Protein AF-A0A2N5K952-F1 (afdb_monomer)

Mean predicted aligned error: 6.8 Å

Nearest PDB structures (foldseek):
  7mhu-assembly2_B  TM=4.413E-01  e=7.184E-05  Bacteroides acidifaciens
  6qzh-assembly1_A  TM=5.126E-01  e=1.778E-03  Homo sapiens
  5kky-assembly1_B  TM=4.650E-01  e=2.194E-03  Streptococcus pneumoniae
  2w20-assembly1_A  TM=5.037E-01  e=8.173E-03  Streptococcus pneumoniae R6

Radius of gyration: 17.77 Å; Cα contacts (8 Å, |Δi|>4): 645; chains: 1; bounding box: 44×53×50 Å

Foldseek 3Di:
DKDKDKDWDQDPVRFIKIKMWIFDDDDDQFTDGWIWIDRVVPDIDTFDDPDDDQDDGPDDKQKEWAWAPDDLIKIKIKIADDDDPPQRAGAIKMWIDRNRRNDIDPIDGQAGQAPSNQQDPPPNWRKGWGNKAWAAAPVQQKIKIKTKIFRPSQPDPLCFQQRIFIFMWIAHVVVGGDIDQGHDNVCPVPGDTHTPGHGQKDWHKDADNNNHWIKIWIFRRRDPVRDIDIDTDDVCVRVVVVPD

Secondary structure (DSSP, 8-state):
--EEEEEEEE-TTS-EEEEEEEEE-SSSSS-EEEEEEESSSSS-EEE-----SS--TTS---EEEEEE-STT-EEEEEEEE---TTT---EEEEEEESSSSSS-PPPEEEE-SSSS-PPP-TTS--EEEEEEEEEEETTTTEEEEEEEEEEGGG--GGGTTTTEEEEEEEEEETTEEEEET-B-TTTTTT--PPEEE-TTEEEEEEE-TTS--EEEEEEETTSTT-EEEEEEE-HHHHHHTT--

Solvent-accessible surface area (backbone atoms only — not comparable to full-atom values): 12962 Å² total; per-residue (Å²): 100,76,47,71,48,79,42,58,38,74,46,96,88,73,50,49,38,38,37,36,41,37,36,42,58,73,92,56,93,58,50,46,84,41,42,33,35,21,72,80,80,78,62,75,43,81,43,88,74,88,71,74,88,76,60,69,48,93,51,81,56,46,66,28,73,32,44,32,70,42,90,76,17,30,30,34,44,30,35,12,33,54,70,49,97,85,66,40,47,23,13,18,34,32,35,44,13,68,56,55,55,77,54,71,52,72,79,42,78,48,24,22,51,30,92,65,11,55,71,35,70,78,91,70,54,25,42,43,28,29,55,29,22,46,31,46,36,57,88,69,39,26,45,34,42,26,28,29,38,37,32,58,72,46,72,42,92,90,36,49,40,49,30,25,21,13,31,39,29,39,26,36,64,65,72,78,49,70,63,46,49,37,29,33,52,92,28,46,91,79,47,78,43,57,70,78,34,61,69,14,19,52,44,44,46,44,49,44,41,69,15,81,50,37,34,41,38,34,31,35,48,62,43,99,77,53,52,76,46,75,44,81,52,64,68,65,66,67,63,59,69,73,78,120

pLDDT: mean 83.61, std 14.48, range [33.97, 97.56]

Structure (mmCIF, N/CA/C/O backbone):
data_AF-A0A2N5K952-F1
#
_entry.id   AF-A0A2N5K952-F1
#
loop_
_atom_site.group_PDB
_atom_site.id
_atom_site.type_symbol
_atom_site.label_atom_id
_atom_site.label_alt_id
_atom_site.label_comp_id
_atom_site.label_asym_id
_atom_site.label_entity_id
_atom_site.label_seq_id
_atom_site.pdbx_PDB_ins_code
_atom_site.Cartn_x
_atom_site.Cartn_y
_atom_site.Cartn_z
_atom_site.occupancy
_atom_site.B_iso_or_equiv
_atom_site.auth_seq_id
_atom_site.auth_comp_id
_atom_site.auth_asym_id
_atom_site.auth_atom_id
_atom_site.pdbx_PDB_model_num
ATOM 1 N N . GLN A 1 1 ? -1.598 22.068 -2.817 1.00 51.50 1 GLN A N 1
ATOM 2 C CA . GLN A 1 1 ? -2.572 20.992 -3.160 1.00 51.50 1 GLN A CA 1
ATOM 3 C C . GLN A 1 1 ? -2.539 19.941 -2.065 1.00 51.50 1 GLN A C 1
ATOM 5 O O . GLN A 1 1 ? -1.545 19.239 -1.945 1.00 51.50 1 GLN A O 1
ATOM 10 N N . LEU A 1 2 ? -3.600 19.850 -1.265 1.00 57.00 2 LEU A N 1
ATOM 11 C CA . LEU A 1 2 ? -3.764 18.807 -0.255 1.00 57.00 2 LEU A CA 1
ATOM 12 C C . LEU A 1 2 ? -4.255 17.523 -0.938 1.00 57.00 2 LEU A C 1
ATOM 14 O O . LEU A 1 2 ? -5.243 17.562 -1.672 1.00 57.00 2 LEU A O 1
ATOM 18 N N . THR A 1 3 ? -3.578 16.404 -0.710 1.00 69.81 3 THR A N 1
ATOM 19 C CA . THR A 1 3 ? -4.105 15.069 -1.042 1.00 69.81 3 THR A CA 1
ATOM 20 C C . THR A 1 3 ? -4.291 14.290 0.250 1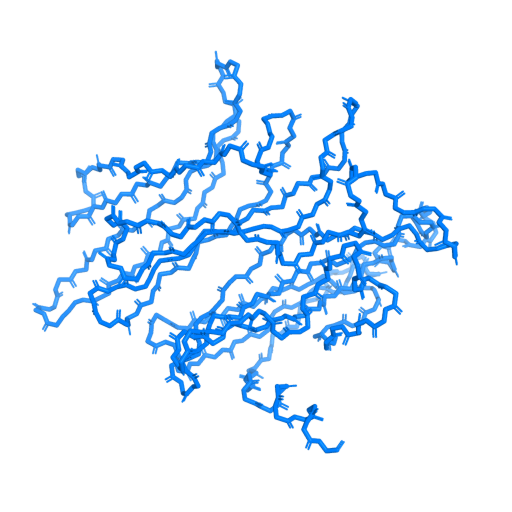.00 69.81 3 THR A C 1
ATOM 22 O O . THR A 1 3 ? -3.642 14.594 1.252 1.00 69.81 3 THR A O 1
ATOM 25 N N . GLY A 1 4 ? -5.214 13.334 0.273 1.00 77.69 4 GLY A N 1
ATOM 26 C CA . GLY A 1 4 ? -5.421 12.544 1.473 1.00 77.69 4 GLY A CA 1
ATOM 27 C C . GLY A 1 4 ? -6.387 11.389 1.302 1.00 77.69 4 GLY A C 1
ATOM 28 O O . GLY A 1 4 ? -7.161 11.343 0.347 1.00 77.69 4 GLY A O 1
ATOM 29 N N . GLU A 1 5 ? -6.329 10.473 2.259 1.00 89.25 5 GLU A N 1
ATOM 30 C CA . GLU A 1 5 ? -7.183 9.293 2.344 1.00 89.25 5 GLU A CA 1
ATOM 31 C C . GLU A 1 5 ? -7.941 9.284 3.669 1.00 89.25 5 GLU A C 1
ATOM 33 O O . GLU A 1 5 ? -7.417 9.726 4.689 1.00 89.25 5 GLU A O 1
ATOM 38 N N . LEU A 1 6 ? -9.169 8.766 3.661 1.00 92.88 6 LEU A N 1
ATOM 39 C CA . LEU A 1 6 ? -9.991 8.561 4.851 1.00 92.88 6 LEU A CA 1
ATOM 40 C C . LEU A 1 6 ? -10.326 7.076 4.959 1.00 92.88 6 LEU A C 1
ATOM 42 O O . LEU A 1 6 ? -10.919 6.507 4.045 1.00 92.88 6 LEU A O 1
ATOM 46 N N . GLN A 1 7 ? -10.004 6.476 6.099 1.00 94.69 7 GLN A N 1
ATOM 47 C CA . GLN A 1 7 ? -10.317 5.086 6.410 1.00 94.69 7 GLN A CA 1
ATOM 48 C C . GLN A 1 7 ? -11.079 4.986 7.732 1.00 94.69 7 GLN A C 1
ATOM 50 O O . GLN A 1 7 ? -10.946 5.825 8.631 1.00 94.69 7 GLN A O 1
ATOM 55 N N . LEU A 1 8 ? -11.904 3.946 7.845 1.00 94.06 8 LEU A N 1
A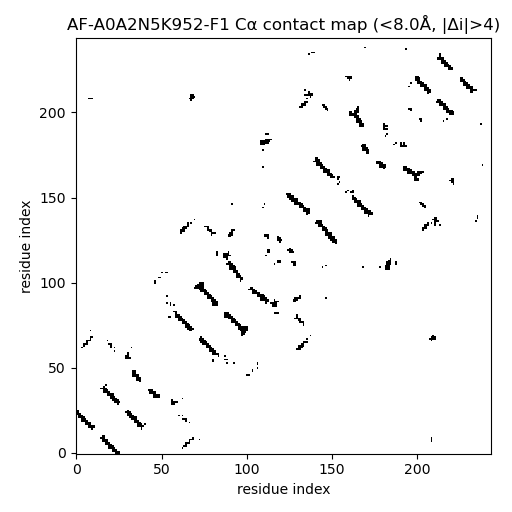TOM 56 C CA . LEU A 1 8 ? -12.801 3.730 8.976 1.00 94.06 8 LEU A CA 1
ATOM 57 C C . LEU A 1 8 ? -12.449 2.427 9.692 1.00 94.06 8 LEU A C 1
ATOM 59 O O . LEU A 1 8 ? -12.314 1.384 9.060 1.00 94.06 8 LEU A O 1
ATOM 63 N N . LEU A 1 9 ? -12.385 2.482 11.021 1.00 93.12 9 LEU A N 1
ATOM 64 C CA . LEU A 1 9 ? -12.248 1.324 11.897 1.00 93.12 9 LEU A CA 1
ATOM 65 C C . LEU A 1 9 ? -13.538 1.140 12.706 1.00 93.12 9 LEU A C 1
ATOM 67 O O . LEU A 1 9 ? -13.730 1.835 13.712 1.00 93.12 9 LEU A O 1
ATOM 71 N N . PRO A 1 10 ? -14.435 0.224 12.305 1.00 91.38 10 PRO A N 1
ATOM 72 C CA . PRO A 1 10 ? -15.583 -0.126 13.129 1.00 91.38 10 PRO A CA 1
ATOM 73 C C . PRO A 1 10 ? -15.118 -0.848 14.401 1.00 91.38 10 PRO A C 1
ATOM 75 O O . PRO A 1 10 ? -14.213 -1.686 14.344 1.00 91.38 10 PRO A O 1
ATOM 78 N N . ARG A 1 11 ? -15.741 -0.543 15.543 1.00 87.94 11 ARG A N 1
ATOM 79 C CA . ARG A 1 11 ? -15.431 -1.118 16.861 1.00 87.94 11 ARG A CA 1
ATOM 80 C C . ARG A 1 11 ? -16.581 -1.995 17.359 1.00 87.94 11 ARG A C 1
ATOM 82 O O . ARG A 1 11 ? -17.710 -1.903 16.884 1.00 87.94 11 ARG A O 1
ATOM 89 N N . SER A 1 12 ? -16.290 -2.866 18.322 1.00 87.31 12 SER A N 1
ATOM 90 C CA . SER A 1 12 ? -17.251 -3.845 18.851 1.00 87.31 12 SER A CA 1
ATOM 91 C C . SER A 1 12 ? -18.442 -3.224 19.588 1.00 87.31 12 SER A C 1
ATOM 93 O O . SER A 1 12 ? -19.493 -3.850 19.672 1.00 87.31 12 SER A O 1
ATOM 95 N N . ASP A 1 13 ? -18.301 -1.999 20.093 1.00 90.94 13 ASP A N 1
ATOM 96 C CA . ASP A 1 13 ? -19.367 -1.218 20.731 1.00 90.94 13 ASP A CA 1
ATOM 97 C C . ASP A 1 13 ? -20.270 -0.481 19.720 1.00 90.94 13 ASP A C 1
ATOM 99 O O . ASP A 1 13 ? -21.140 0.294 20.113 1.00 90.94 13 ASP A O 1
ATOM 103 N N . GLY A 1 14 ? -20.068 -0.710 18.416 1.00 90.56 14 GLY A N 1
ATOM 104 C CA . GLY A 1 14 ? -20.798 -0.051 17.334 1.00 90.56 14 GLY A CA 1
ATOM 105 C C . GLY A 1 14 ? -20.288 1.352 17.000 1.00 90.56 14 GLY A C 1
ATOM 106 O O . GLY A 1 14 ? -20.771 1.959 16.043 1.00 90.56 14 GLY A O 1
ATOM 107 N N . SER A 1 15 ? -19.303 1.871 17.741 1.00 93.25 15 SER A N 1
ATOM 108 C CA . SER A 1 15 ? -18.636 3.121 17.386 1.00 93.25 15 SER A CA 1
ATOM 109 C C . SER A 1 15 ? -17.699 2.928 16.189 1.00 93.25 15 SER A C 1
ATOM 111 O O . SER A 1 15 ? -17.299 1.816 15.835 1.00 93.25 15 SER A O 1
ATOM 113 N N . VAL A 1 16 ? -17.342 4.036 15.541 1.00 93.81 16 VAL A N 1
ATOM 114 C CA . VAL A 1 16 ? -16.394 4.054 14.424 1.00 93.81 16 VAL A CA 1
ATOM 115 C C . VAL A 1 16 ? -15.299 5.042 14.757 1.00 93.81 16 VAL A C 1
ATOM 117 O O . VAL A 1 16 ? -15.584 6.209 15.025 1.00 93.81 16 VAL A O 1
ATOM 120 N N . ARG A 1 17 ? -14.050 4.590 14.679 1.00 94.75 17 ARG A N 1
ATOM 121 C CA . ARG A 1 17 ? -12.893 5.479 14.676 1.00 94.75 17 ARG A CA 1
ATOM 122 C C . ARG A 1 17 ? -12.508 5.796 13.239 1.00 94.75 17 ARG A C 1
ATOM 124 O O . ARG A 1 17 ? -12.475 4.913 12.388 1.00 94.75 17 ARG A O 1
ATOM 131 N N . ARG A 1 18 ? -12.238 7.064 12.964 1.00 95.50 18 ARG A N 1
ATOM 132 C CA . ARG A 1 18 ? -11.854 7.575 11.647 1.00 95.50 18 ARG A CA 1
ATOM 133 C C . ARG A 1 18 ? -10.375 7.890 11.659 1.00 95.50 18 ARG A C 1
ATOM 135 O O . ARG A 1 18 ? -9.881 8.424 12.648 1.00 95.50 18 ARG A O 1
ATOM 142 N N . TYR A 1 19 ? -9.712 7.609 10.552 1.00 95.31 19 TYR A N 1
ATOM 143 C CA . TYR A 1 19 ? -8.324 7.970 10.327 1.00 95.31 19 TYR A CA 1
ATOM 144 C C . TYR A 1 19 ? -8.216 8.686 8.996 1.00 95.31 19 TYR A C 1
ATOM 146 O O . TYR A 1 19 ? -8.751 8.205 8.001 1.00 95.31 19 TYR A O 1
ATOM 154 N N . ALA A 1 20 ? -7.539 9.826 8.988 1.00 93.69 20 ALA A N 1
ATOM 155 C CA . ALA A 1 20 ? -7.276 10.582 7.780 1.00 93.69 20 ALA A CA 1
ATOM 156 C C . ALA A 1 20 ? -5.770 10.722 7.600 1.00 93.69 20 ALA A C 1
ATOM 158 O O . ALA A 1 20 ? -5.079 11.168 8.513 1.00 93.69 20 ALA A O 1
ATOM 159 N N . LEU A 1 21 ? -5.266 10.346 6.433 1.00 91.56 21 LEU A N 1
ATOM 160 C CA . LEU A 1 21 ? -3.892 10.607 6.042 1.00 91.56 21 LEU A CA 1
ATOM 161 C C . LEU A 1 21 ? -3.888 11.854 5.178 1.00 91.56 21 LEU A C 1
ATOM 163 O O . LEU A 1 21 ? -4.552 11.882 4.147 1.00 91.56 21 LEU A O 1
ATOM 167 N N . LEU A 1 22 ? -3.172 12.885 5.602 1.00 86.88 22 LEU A N 1
ATOM 168 C CA . LEU A 1 22 ? -3.020 14.116 4.844 1.00 86.88 22 LEU A CA 1
ATOM 169 C C . LEU A 1 22 ? -1.597 14.214 4.319 1.00 86.88 22 LEU A C 1
ATOM 171 O O . LEU A 1 22 ? -0.642 13.986 5.055 1.00 86.88 22 LEU A O 1
ATOM 175 N N . ASN A 1 23 ? -1.475 14.610 3.062 1.00 80.06 23 ASN A N 1
ATOM 176 C CA . ASN A 1 23 ? -0.237 15.054 2.454 1.00 80.06 23 ASN A CA 1
ATOM 177 C C . ASN A 1 23 ? -0.432 16.524 2.056 1.00 80.06 23 ASN A C 1
ATOM 179 O O . ASN A 1 23 ? -1.151 16.837 1.095 1.00 80.06 23 ASN A O 1
ATOM 183 N N . SER A 1 24 ? 0.114 17.434 2.866 1.00 69.12 24 SER A N 1
ATOM 184 C CA . SER A 1 24 ? 0.040 18.875 2.624 1.00 69.12 24 SER A CA 1
ATOM 185 C C . SER A 1 24 ? 1.209 19.337 1.758 1.00 69.12 24 SER A C 1
ATOM 187 O O . SER A 1 24 ? 2.316 18.829 1.863 1.00 69.12 24 SER A O 1
ATOM 189 N N . ARG A 1 25 ? 0.954 20.319 0.888 1.00 63.38 25 ARG A N 1
ATOM 190 C CA . ARG A 1 25 ? 1.965 20.924 0.001 1.00 63.38 25 ARG A CA 1
ATOM 191 C C . ARG A 1 25 ? 2.059 22.446 0.128 1.00 63.38 25 ARG A C 1
ATOM 193 O O . ARG A 1 25 ? 2.791 23.064 -0.636 1.00 63.38 25 ARG A O 1
ATOM 200 N N . ASP A 1 26 ? 1.277 23.054 1.020 1.00 49.81 26 ASP A N 1
ATOM 201 C CA . ASP A 1 26 ? 1.038 24.496 0.991 1.00 49.81 26 ASP A CA 1
ATOM 202 C C . ASP A 1 26 ? 1.736 25.225 2.154 1.00 49.81 26 ASP A C 1
ATOM 204 O O . ASP A 1 26 ? 1.388 25.046 3.319 1.00 49.81 26 ASP A O 1
ATOM 208 N N . GLY A 1 27 ? 2.675 26.110 1.797 1.00 47.59 27 GLY A N 1
ATOM 209 C CA . GLY A 1 27 ? 3.012 27.327 2.550 1.00 47.59 27 GLY A CA 1
ATOM 210 C C . GLY A 1 27 ? 4.180 27.270 3.537 1.00 47.59 27 GLY A C 1
ATOM 211 O O . GLY A 1 27 ? 4.681 28.328 3.912 1.00 47.59 27 GLY A O 1
ATOM 212 N N . HIS A 1 28 ? 4.652 26.085 3.907 1.00 41.62 28 HIS A N 1
ATOM 213 C CA . HIS A 1 28 ? 5.882 25.902 4.674 1.00 41.62 28 HIS A CA 1
ATOM 214 C C . HIS A 1 28 ? 6.796 24.928 3.933 1.00 41.62 28 HIS A C 1
ATOM 216 O O . HIS A 1 28 ? 6.317 24.071 3.190 1.00 41.62 28 HIS A O 1
ATOM 222 N N . GLU A 1 29 ? 8.107 25.127 4.084 1.00 49.16 29 GLU A N 1
ATOM 223 C CA . GLU A 1 29 ? 9.133 24.159 3.700 1.00 49.16 29 GLU A CA 1
ATOM 224 C C . GLU A 1 29 ? 8.659 22.766 4.138 1.00 49.16 29 GLU A C 1
ATOM 226 O O . GLU A 1 29 ? 8.277 22.610 5.294 1.00 49.16 29 GLU A O 1
ATOM 231 N N . VAL A 1 30 ? 8.681 21.799 3.213 1.00 52.34 30 VAL A N 1
ATOM 232 C CA . VAL A 1 30 ? 8.401 20.366 3.419 1.00 52.34 30 VAL A CA 1
ATOM 233 C C . VAL A 1 30 ? 6.923 19.912 3.304 1.00 52.34 30 VAL A C 1
ATOM 235 O O . VAL A 1 30 ? 6.085 20.289 4.122 1.00 52.34 30 VAL A O 1
ATOM 238 N N . PRO A 1 31 ? 6.557 19.038 2.334 1.00 56.84 31 PRO A N 1
ATOM 239 C CA . PRO A 1 31 ? 5.346 18.243 2.421 1.00 56.84 31 PRO A CA 1
ATOM 240 C C . PRO A 1 31 ? 5.431 17.312 3.626 1.00 56.84 31 PRO A C 1
ATOM 242 O O . PRO A 1 31 ? 6.437 16.636 3.843 1.00 56.84 31 PRO A O 1
ATOM 245 N N . HIS A 1 32 ? 4.357 17.253 4.406 1.00 71.31 32 HIS A N 1
ATOM 246 C CA . HIS A 1 32 ? 4.276 16.409 5.592 1.00 71.31 32 HIS A CA 1
ATOM 247 C C . HIS A 1 32 ? 3.172 15.368 5.426 1.00 71.31 32 HIS A C 1
ATOM 249 O O . HIS A 1 32 ? 1.998 15.715 5.265 1.00 71.31 32 HIS A O 1
ATOM 255 N N . VAL A 1 33 ? 3.541 14.089 5.538 1.00 81.50 33 VAL A N 1
ATOM 256 C CA . VAL A 1 33 ? 2.588 12.989 5.714 1.00 81.50 33 VAL A CA 1
ATOM 257 C C . VAL A 1 33 ? 2.118 12.998 7.164 1.00 81.50 33 VAL A C 1
ATOM 259 O O . VAL A 1 33 ? 2.882 12.736 8.090 1.00 81.50 33 VAL A O 1
ATOM 262 N N . THR A 1 34 ? 0.851 13.345 7.366 1.00 86.31 34 THR A N 1
ATOM 263 C CA . THR A 1 34 ? 0.248 13.520 8.689 1.00 86.31 34 THR A CA 1
ATOM 264 C C . THR A 1 34 ? -0.907 12.551 8.863 1.00 86.31 34 THR A C 1
ATOM 266 O O . THR A 1 34 ? -1.898 12.634 8.138 1.00 86.31 34 THR A O 1
ATOM 269 N N . LEU A 1 35 ? -0.818 11.671 9.862 1.00 90.81 35 LEU A N 1
ATOM 270 C CA . LEU A 1 35 ? -1.953 10.854 10.271 1.00 90.81 35 LEU A CA 1
ATOM 271 C C . LEU A 1 35 ? -2.785 11.597 11.318 1.00 90.81 35 LEU A C 1
ATOM 273 O O . LEU A 1 35 ? -2.297 11.973 12.385 1.00 90.81 35 LEU A O 1
ATOM 277 N N . LEU A 1 36 ? -4.067 11.757 11.029 1.00 93.44 36 LEU A N 1
ATOM 278 C CA . LEU A 1 36 ? -5.075 12.261 11.945 1.00 93.44 36 LEU A CA 1
ATOM 279 C C . LEU A 1 36 ? -6.039 11.141 12.323 1.00 93.44 36 LEU A C 1
ATOM 281 O O . LEU A 1 36 ? -6.281 10.221 11.542 1.00 93.44 36 LEU A O 1
ATOM 285 N N . TRP A 1 37 ? -6.649 11.248 13.497 1.00 94.94 37 TRP A N 1
ATOM 286 C CA . TRP A 1 37 ? -7.723 10.355 13.911 1.00 94.94 37 TRP A CA 1
ATOM 287 C C . TRP A 1 37 ? -8.833 11.093 14.656 1.00 94.94 37 TRP A C 1
ATOM 289 O O . TRP A 1 37 ? -8.612 12.166 15.222 1.00 94.94 37 TRP A O 1
ATOM 299 N N . SER A 1 38 ? -10.031 10.511 14.644 1.00 96.06 38 SER A N 1
ATOM 300 C CA . SER A 1 38 ? -11.217 11.077 15.283 1.00 96.06 38 SER A CA 1
ATOM 301 C C . SER A 1 38 ? -12.238 9.996 15.653 1.00 96.06 38 SER A C 1
ATOM 303 O O . SER A 1 38 ? -12.580 9.142 14.831 1.00 96.06 38 SER A O 1
ATOM 305 N N . ASP A 1 39 ? -12.759 10.045 16.881 1.00 95.62 39 ASP A N 1
ATOM 306 C CA . ASP A 1 39 ? -13.863 9.180 17.328 1.00 95.62 39 ASP A CA 1
ATOM 307 C C . ASP A 1 39 ? -15.247 9.772 16.974 1.00 95.62 39 ASP A C 1
ATOM 309 O O . ASP A 1 39 ? -16.197 9.025 16.737 1.00 95.62 39 ASP A O 1
ATOM 313 N N . ASP A 1 40 ? -15.365 11.101 16.862 1.00 94.56 40 ASP A N 1
ATOM 314 C CA . ASP A 1 40 ? -16.628 11.824 16.627 1.00 94.56 40 ASP A CA 1
ATOM 315 C C . ASP A 1 40 ? -16.798 12.330 15.176 1.00 94.56 40 ASP A C 1
ATOM 317 O O . ASP A 1 40 ? -17.902 12.679 14.763 1.00 94.56 40 ASP A O 1
ATOM 321 N N . GLY A 1 41 ? -15.725 12.338 14.381 1.00 93.00 41 GLY A N 1
ATOM 322 C CA . GLY A 1 41 ? -15.673 12.910 13.031 1.00 93.00 41 GLY A CA 1
ATOM 323 C C . GLY A 1 41 ? -15.576 14.440 12.983 1.00 93.00 41 GLY A C 1
ATOM 324 O O . GLY A 1 41 ? -15.531 15.002 11.890 1.00 93.00 41 GLY A O 1
ATOM 325 N N . VAL A 1 42 ? -15.524 15.110 14.136 1.00 93.75 42 VAL A N 1
ATOM 326 C CA . VAL A 1 42 ? -15.511 16.575 14.273 1.00 93.75 42 VAL A CA 1
ATOM 327 C C . VAL A 1 42 ? -14.182 17.048 14.857 1.00 93.75 42 VAL A C 1
ATOM 329 O O . VAL A 1 42 ? -13.552 17.957 14.319 1.00 93.75 42 VAL A O 1
ATOM 332 N N . SER A 1 43 ? -13.734 16.408 15.933 1.00 95.56 43 SER A N 1
ATOM 333 C CA . SER A 1 43 ? -12.495 16.711 16.639 1.00 95.56 43 SER A CA 1
ATOM 334 C C . SER A 1 43 ? -11.401 15.771 16.154 1.00 95.56 43 SER A C 1
ATOM 336 O O . SER A 1 43 ? -11.503 14.552 16.314 1.00 95.56 43 SER A O 1
ATOM 338 N N . TRP A 1 44 ? -10.345 16.332 15.570 1.00 94.75 44 TRP A N 1
ATOM 339 C CA . TRP A 1 44 ? -9.242 15.562 14.999 1.00 94.75 44 TRP A CA 1
ATOM 340 C C . TRP A 1 44 ? -7.968 15.740 15.810 1.00 94.75 44 TRP A C 1
ATOM 342 O O . TRP A 1 44 ? -7.606 16.849 16.199 1.00 94.75 44 TRP A O 1
ATOM 352 N N . GLN A 1 45 ? -7.283 14.629 16.055 1.00 93.81 45 GLN A N 1
ATOM 353 C CA . GLN A 1 45 ? -6.009 14.597 16.758 1.00 93.81 45 GLN A CA 1
ATOM 354 C C . GLN A 1 45 ? -4.926 14.047 15.840 1.00 93.81 45 GLN A C 1
ATOM 356 O O . GLN A 1 45 ? -5.148 13.071 15.126 1.00 93.81 45 GLN A O 1
ATOM 361 N N . GLN A 1 46 ? -3.741 14.645 15.889 1.00 91.00 46 GLN A N 1
ATOM 362 C CA . GLN A 1 46 ? -2.584 14.166 15.145 1.00 91.00 46 GLN A CA 1
ATOM 363 C C . GLN A 1 46 ? -1.922 12.984 15.861 1.00 91.00 46 GLN A C 1
ATOM 365 O O . GLN A 1 46 ? -1.765 12.988 17.083 1.00 91.00 46 GLN A O 1
ATOM 370 N N . ARG A 1 47 ? -1.516 11.970 15.093 1.00 86.69 47 ARG A N 1
ATOM 371 C CA . ARG A 1 47 ? -0.596 10.917 15.530 1.00 86.69 47 ARG A CA 1
ATOM 372 C C . ARG A 1 47 ? 0.767 11.175 14.910 1.00 86.69 47 ARG A C 1
ATOM 374 O O . ARG A 1 47 ? 0.876 11.346 13.700 1.00 86.69 47 ARG A O 1
ATOM 381 N N . GLY A 1 48 ? 1.790 11.219 15.758 1.00 80.81 48 GLY A N 1
ATOM 382 C CA . GLY A 1 48 ? 3.170 11.306 15.301 1.00 80.81 48 GLY A CA 1
ATOM 383 C C . GLY A 1 48 ? 3.576 10.004 14.621 1.00 80.81 48 GLY A C 1
ATOM 384 O O . GLY A 1 48 ? 3.341 8.928 15.169 1.00 80.81 48 GLY A O 1
ATOM 385 N N . MET A 1 49 ? 4.169 10.129 13.440 1.00 86.00 49 MET A N 1
ATOM 386 C CA . MET A 1 49 ? 4.916 9.077 12.762 1.00 86.00 49 MET A CA 1
ATOM 387 C C . MET A 1 49 ? 6.362 9.549 12.642 1.00 86.00 49 MET A C 1
ATOM 389 O O . MET A 1 49 ? 6.605 10.726 12.372 1.00 86.00 49 MET A O 1
ATOM 393 N N . GLU A 1 50 ? 7.319 8.653 12.853 1.00 80.88 50 GLU A N 1
ATOM 394 C CA . GLU A 1 50 ? 8.738 8.977 12.702 1.00 80.88 50 GLU A CA 1
ATOM 395 C C . GLU A 1 50 ? 9.167 8.686 11.261 1.00 80.88 50 GLU A C 1
ATOM 397 O O . GLU A 1 50 ? 9.517 7.553 10.943 1.00 80.88 50 GLU A O 1
ATOM 402 N N . LEU A 1 51 ? 9.101 9.703 10.398 1.00 78.94 51 LEU A N 1
ATOM 403 C CA . LEU A 1 51 ? 9.413 9.625 8.966 1.00 78.94 51 LEU A CA 1
ATOM 404 C C . LEU A 1 51 ? 10.745 10.326 8.659 1.00 78.94 51 LEU A C 1
ATOM 406 O O . LEU A 1 51 ? 10.763 11.461 8.193 1.00 78.94 51 LEU A O 1
ATOM 410 N N . ASN A 1 52 ? 11.859 9.665 8.966 1.00 76.06 52 ASN A N 1
ATOM 411 C CA . ASN A 1 52 ? 13.206 10.241 8.924 1.00 76.06 52 ASN A CA 1
ATOM 412 C C . ASN A 1 52 ? 14.211 9.448 8.068 1.00 76.06 52 ASN A C 1
ATOM 414 O O . ASN A 1 52 ? 15.290 9.964 7.779 1.00 76.06 52 ASN A O 1
ATOM 418 N N . ARG A 1 53 ? 13.942 8.175 7.733 1.00 77.50 53 ARG A N 1
ATOM 419 C CA . ARG A 1 53 ? 14.951 7.293 7.112 1.00 77.50 53 ARG A CA 1
ATOM 420 C C . ARG A 1 53 ? 14.869 7.263 5.592 1.00 77.50 53 ARG A C 1
ATOM 422 O O . ARG A 1 53 ? 15.920 7.279 4.948 1.00 77.50 53 ARG A O 1
ATOM 429 N N . TYR A 1 54 ? 13.669 7.139 5.043 1.00 79.44 54 TYR A N 1
ATOM 430 C CA . TYR A 1 54 ? 13.400 7.017 3.609 1.00 79.44 54 TYR A CA 1
ATOM 431 C C . TYR A 1 54 ? 12.450 8.091 3.091 1.00 79.44 54 TYR A C 1
ATOM 433 O O . TYR A 1 54 ? 12.358 8.278 1.884 1.00 79.44 54 TYR A O 1
ATOM 441 N N . TYR A 1 55 ? 11.741 8.780 3.982 1.00 76.44 55 TYR A N 1
ATOM 442 C CA . TYR A 1 55 ? 10.906 9.908 3.609 1.00 76.44 55 TYR A CA 1
ATOM 443 C C . TYR A 1 55 ? 11.759 11.150 3.341 1.00 76.44 55 TYR A C 1
ATOM 445 O O . TYR A 1 55 ? 12.514 11.589 4.210 1.00 76.44 55 TYR A O 1
ATOM 453 N N . HIS A 1 56 ? 11.602 11.724 2.151 1.00 72.25 56 HIS A N 1
ATOM 454 C CA . HIS A 1 56 ? 12.176 13.010 1.780 1.00 72.25 56 HIS A CA 1
ATOM 455 C C . HIS A 1 56 ? 11.098 13.964 1.269 1.00 72.25 56 HIS A C 1
ATOM 457 O O . HIS A 1 56 ? 10.153 13.596 0.572 1.00 72.25 56 HIS A O 1
ATOM 463 N N . ASP A 1 57 ? 11.285 15.219 1.615 1.00 66.50 57 ASP A N 1
ATOM 464 C CA . ASP A 1 57 ? 10.366 16.335 1.477 1.00 66.50 57 ASP A CA 1
ATOM 465 C C . ASP A 1 57 ? 10.364 16.985 0.085 1.00 66.50 57 ASP A C 1
ATOM 467 O O . ASP A 1 57 ? 9.434 17.680 -0.308 1.00 66.50 57 ASP A O 1
ATOM 471 N N . GLU A 1 58 ? 11.365 16.741 -0.743 1.00 60.09 58 GLU A N 1
ATOM 472 C CA . GLU A 1 58 ? 11.499 17.498 -1.991 1.00 60.09 58 GLU A CA 1
ATOM 473 C C . GLU A 1 58 ? 10.553 17.052 -3.129 1.00 60.09 58 GLU A C 1
ATOM 475 O O . GLU A 1 58 ? 10.611 17.600 -4.233 1.00 60.09 58 GLU A O 1
ATOM 480 N N . GLN A 1 59 ? 9.677 16.058 -2.920 1.00 61.97 59 GLN A N 1
ATOM 481 C CA . GLN A 1 59 ? 8.926 15.408 -4.006 1.00 61.97 59 GLN A CA 1
ATOM 482 C C . GLN A 1 59 ? 7.437 15.181 -3.684 1.00 61.97 59 GLN A C 1
ATOM 484 O O . GLN A 1 59 ? 7.058 15.013 -2.527 1.00 61.97 59 GLN A O 1
ATOM 489 N N . PRO A 1 60 ? 6.542 15.187 -4.698 1.00 57.94 60 PRO A N 1
ATOM 490 C CA . PRO A 1 60 ? 5.191 14.666 -4.526 1.00 57.94 60 PRO A CA 1
ATOM 491 C C . PRO A 1 60 ? 5.257 13.182 -4.184 1.00 57.94 60 PRO A C 1
ATOM 493 O O . PRO A 1 60 ? 5.835 12.391 -4.923 1.00 57.94 60 PRO A O 1
ATOM 496 N N . VAL A 1 61 ? 4.608 12.822 -3.088 1.00 72.31 61 VAL A N 1
ATOM 497 C CA . VAL A 1 61 ? 4.623 11.469 -2.551 1.00 72.31 61 VAL A CA 1
ATOM 498 C C . VAL A 1 61 ? 3.209 10.893 -2.661 1.00 72.31 61 VAL A C 1
ATOM 500 O O . VAL A 1 61 ? 2.314 11.369 -1.952 1.00 72.31 61 VAL A O 1
ATOM 503 N N . PRO A 1 62 ? 2.942 9.918 -3.552 1.00 83.44 62 PRO A N 1
ATOM 504 C CA . PRO A 1 62 ? 1.716 9.142 -3.445 1.00 83.44 62 PRO A CA 1
ATOM 505 C C . PRO A 1 62 ? 1.733 8.413 -2.102 1.00 83.44 62 PRO A C 1
ATOM 507 O O . PRO A 1 62 ? 2.728 7.779 -1.748 1.00 83.44 62 PRO A O 1
ATOM 510 N N . VAL A 1 63 ? 0.648 8.537 -1.348 1.00 89.25 63 VAL A N 1
ATOM 511 C CA . VAL A 1 63 ? 0.490 7.925 -0.028 1.00 89.25 63 VAL A CA 1
ATOM 512 C C . VAL A 1 63 ? -0.689 6.967 -0.035 1.00 89.25 63 VAL A C 1
ATOM 514 O O . VAL A 1 63 ? -1.636 7.183 -0.783 1.00 89.25 63 VAL A O 1
ATOM 517 N N . SER A 1 64 ? -0.644 5.957 0.828 1.00 93.50 64 SER A N 1
ATOM 518 C CA . SER A 1 64 ? -1.762 5.052 1.081 1.00 93.50 64 SER A CA 1
ATOM 519 C C . SER A 1 64 ? -1.901 4.772 2.571 1.00 93.50 64 SER A C 1
ATOM 521 O O . SER A 1 64 ? -0.909 4.637 3.292 1.00 93.50 64 SER A O 1
ATOM 523 N N . LEU A 1 65 ? -3.146 4.691 3.025 1.00 95.06 65 LEU A N 1
ATOM 524 C CA . LEU A 1 65 ? -3.549 4.376 4.382 1.00 95.06 65 LEU A CA 1
ATOM 525 C C . LEU A 1 65 ? -4.340 3.065 4.396 1.00 95.06 65 LEU A C 1
ATOM 527 O O . LEU A 1 65 ? -5.414 2.950 3.807 1.00 95.06 65 LEU A O 1
ATOM 531 N N . LEU A 1 66 ? -3.856 2.109 5.179 1.00 96.75 66 LEU A N 1
ATOM 532 C CA . LEU A 1 66 ? -4.590 0.916 5.578 1.00 96.75 66 LEU A CA 1
ATOM 533 C C . LEU A 1 66 ? -5.054 1.073 7.021 1.00 96.75 66 LEU A C 1
ATOM 535 O O . LEU A 1 66 ? -4.252 1.366 7.906 1.00 96.75 66 LEU A O 1
ATOM 539 N N . VAL A 1 67 ? -6.334 0.805 7.265 1.00 96.56 67 VAL A N 1
ATOM 540 C CA . VAL A 1 67 ? -6.891 0.631 8.608 1.00 96.56 67 VAL A CA 1
ATOM 541 C C . VAL A 1 67 ? -7.732 -0.636 8.619 1.00 96.56 67 VAL A C 1
ATOM 543 O O . VAL A 1 67 ? -8.642 -0.780 7.805 1.00 96.56 67 VAL A O 1
ATOM 546 N N . ALA A 1 68 ? -7.433 -1.552 9.537 1.00 96.00 68 ALA A N 1
ATOM 547 C CA . ALA A 1 68 ? -8.085 -2.853 9.588 1.00 96.00 68 ALA A CA 1
ATOM 548 C C . ALA A 1 68 ? -8.394 -3.326 11.014 1.00 96.00 68 ALA A C 1
ATOM 550 O O . ALA A 1 68 ? -7.725 -2.979 11.995 1.00 96.00 68 ALA A O 1
ATOM 551 N N . GLN A 1 69 ? -9.424 -4.164 11.118 1.00 94.19 69 GLN A N 1
ATOM 552 C CA . GLN A 1 69 ? -9.872 -4.791 12.356 1.00 94.19 69 GLN A CA 1
ATOM 553 C C . GLN A 1 69 ? -8.953 -5.953 12.744 1.00 94.19 69 GLN A C 1
ATOM 555 O O . GLN A 1 69 ? -9.222 -7.113 12.447 1.00 94.19 69 GLN A O 1
ATOM 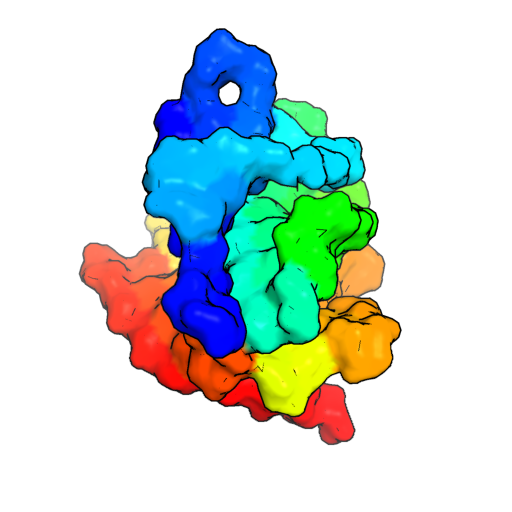560 N N . ARG A 1 70 ? -7.870 -5.636 13.455 1.00 93.19 70 ARG A N 1
ATOM 561 C CA . ARG A 1 70 ? -6.954 -6.622 14.035 1.00 93.19 70 ARG A CA 1
ATOM 562 C C . ARG A 1 70 ? -6.561 -6.198 15.444 1.00 93.19 70 ARG A C 1
ATOM 564 O O . ARG A 1 70 ? -5.873 -5.195 15.618 1.00 93.19 70 ARG A O 1
ATOM 571 N N . GLY A 1 71 ? -6.989 -6.959 16.452 1.00 89.94 71 GLY A N 1
ATOM 572 C CA . GLY A 1 71 ? -6.711 -6.632 17.853 1.00 89.94 71 GLY A CA 1
ATOM 573 C C . GLY A 1 71 ? -7.187 -5.211 18.215 1.00 89.94 71 GLY A C 1
ATOM 574 O O . GLY A 1 71 ? -8.341 -4.882 17.935 1.00 89.94 71 GLY A O 1
ATOM 575 N N . PRO A 1 72 ? -6.331 -4.354 18.807 1.00 89.00 72 PRO A N 1
ATOM 576 C CA . PRO A 1 72 ? -6.655 -2.948 19.084 1.00 89.00 72 PRO A CA 1
ATOM 577 C C . PRO A 1 72 ? -6.852 -2.067 17.835 1.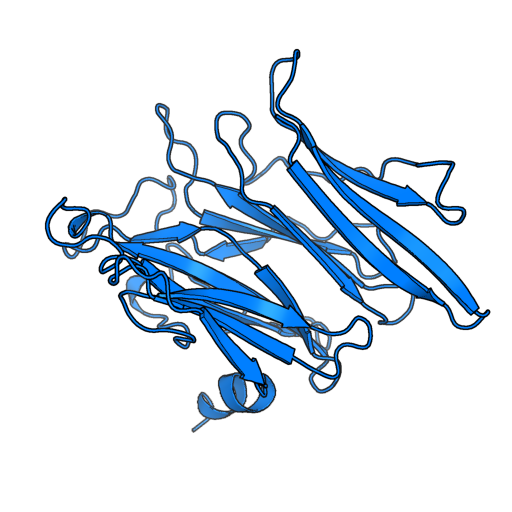00 89.00 72 PRO A C 1
ATOM 579 O O . PRO A 1 72 ? -7.368 -0.955 17.953 1.00 89.00 72 PRO A O 1
ATOM 582 N N . GLY A 1 73 ? -6.452 -2.555 16.658 1.00 92.38 73 GLY A N 1
ATOM 583 C CA . GLY A 1 73 ? -6.501 -1.860 15.375 1.00 92.38 73 GLY A CA 1
ATOM 584 C C . GLY A 1 73 ? -5.154 -1.951 14.660 1.00 92.38 73 GLY A C 1
ATOM 585 O O . GLY A 1 73 ? -4.124 -1.592 15.227 1.00 92.38 73 GLY A O 1
ATOM 586 N N . LEU A 1 74 ? -5.170 -2.402 13.407 1.00 96.00 74 LEU A N 1
ATOM 587 C CA . LEU A 1 74 ? -4.013 -2.346 12.519 1.00 96.00 74 LEU A CA 1
ATOM 588 C C . LEU A 1 74 ? -4.097 -1.067 11.694 1.00 96.00 74 LEU A C 1
ATOM 590 O O . LEU A 1 74 ? -5.122 -0.805 11.065 1.00 96.00 74 LEU A O 1
ATOM 594 N N . ILE A 1 75 ? -3.012 -0.305 11.677 1.00 96.25 75 ILE A N 1
ATOM 595 C CA . ILE A 1 75 ? -2.829 0.845 10.800 1.00 96.25 75 ILE A CA 1
ATOM 596 C C . ILE A 1 75 ? -1.521 0.652 10.060 1.00 96.25 75 ILE A C 1
ATOM 598 O O . ILE A 1 75 ? -0.514 0.302 10.667 1.00 96.25 75 ILE A O 1
ATOM 602 N N . ALA A 1 76 ? -1.513 0.906 8.764 1.00 95.88 76 ALA A N 1
ATO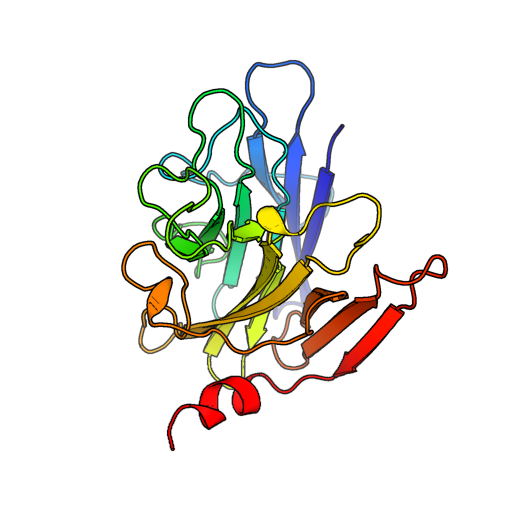M 603 C CA . ALA A 1 76 ? -0.274 1.022 8.023 1.00 95.88 76 ALA A CA 1
ATOM 604 C C . ALA A 1 76 ? -0.346 2.222 7.091 1.00 95.88 76 ALA A C 1
ATOM 606 O O . ALA A 1 76 ? -1.395 2.526 6.526 1.00 95.88 76 ALA A O 1
ATOM 607 N N . VAL A 1 77 ? 0.779 2.908 6.963 1.00 94.69 77 VAL A N 1
ATOM 608 C CA . VAL A 1 77 ? 0.940 4.029 6.047 1.00 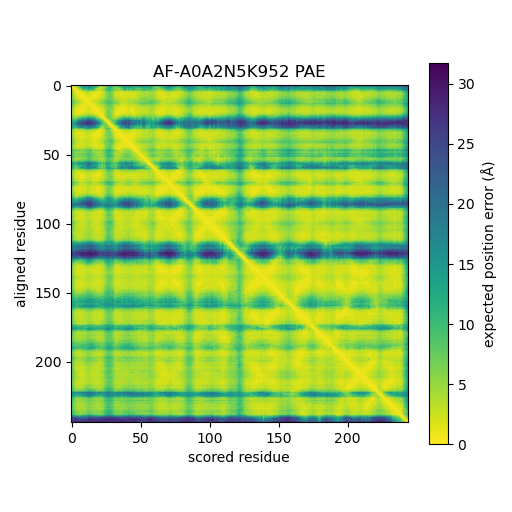94.69 77 VAL A CA 1
ATOM 609 C C . VAL A 1 77 ? 2.080 3.680 5.118 1.00 94.69 77 VAL A C 1
ATOM 611 O O . VAL A 1 77 ? 3.173 3.358 5.585 1.00 94.69 77 VAL A O 1
ATOM 614 N N . ALA A 1 78 ? 1.815 3.736 3.819 1.00 93.62 78 ALA A N 1
ATOM 615 C CA . ALA A 1 78 ? 2.829 3.592 2.792 1.00 93.62 78 ALA A CA 1
ATOM 616 C C . ALA A 1 78 ? 2.965 4.876 1.990 1.00 93.62 78 ALA A C 1
ATOM 618 O O . ALA A 1 78 ? 2.022 5.660 1.861 1.00 93.62 78 ALA A O 1
ATOM 619 N N . TRP A 1 79 ? 4.155 5.073 1.444 1.00 89.44 79 TRP A N 1
ATOM 620 C CA . TRP A 1 79 ? 4.465 6.222 0.621 1.00 89.44 79 TRP A CA 1
ATOM 621 C C . TRP A 1 79 ? 5.444 5.859 -0.491 1.00 89.44 79 TRP A C 1
ATOM 623 O O . TRP A 1 79 ? 6.306 4.995 -0.323 1.00 89.44 79 TRP A O 1
ATOM 633 N N . GLY A 1 80 ? 5.276 6.494 -1.647 1.00 86.50 80 GLY A N 1
ATOM 634 C CA . GLY A 1 80 ? 6.199 6.395 -2.771 1.00 86.50 80 GLY A CA 1
ATOM 635 C C . GLY A 1 80 ? 7.104 7.619 -2.855 1.00 86.50 80 GLY A C 1
ATOM 636 O O . GLY A 1 80 ? 6.645 8.742 -2.695 1.00 86.50 80 GLY A O 1
ATOM 637 N N . GLN A 1 81 ? 8.375 7.431 -3.169 1.00 80.06 81 GLN A N 1
ATOM 638 C CA . GLN A 1 81 ? 9.327 8.504 -3.414 1.00 80.06 81 GLN A CA 1
ATOM 639 C C . GLN A 1 81 ? 9.752 8.448 -4.884 1.00 80.06 81 GLN A C 1
ATOM 641 O O . GLN A 1 81 ? 10.254 7.428 -5.369 1.00 80.06 81 GLN A O 1
ATOM 646 N N . THR A 1 82 ? 9.532 9.542 -5.611 1.00 69.44 82 THR A N 1
ATOM 647 C CA . THR A 1 82 ? 10.060 9.707 -6.968 1.00 69.44 82 THR A CA 1
ATOM 648 C C . THR A 1 82 ? 11.475 10.278 -6.935 1.00 69.44 82 THR A C 1
ATOM 650 O O . THR A 1 82 ? 11.772 11.097 -6.064 1.00 69.44 82 THR A O 1
ATOM 653 N N . PRO A 1 83 ? 12.355 9.883 -7.871 1.00 59.97 83 PRO A N 1
ATOM 654 C CA . PRO A 1 83 ? 13.682 10.471 -7.972 1.00 59.97 83 PRO A CA 1
ATOM 655 C C . PRO A 1 83 ? 13.551 11.953 -8.350 1.00 59.97 83 PRO A C 1
ATOM 657 O O . PRO A 1 83 ? 12.861 12.308 -9.308 1.00 59.97 83 PRO A O 1
ATOM 660 N N . GLY A 1 84 ? 14.192 12.814 -7.561 1.00 56.12 84 GLY A N 1
ATOM 661 C CA . GLY A 1 84 ? 14.220 14.266 -7.735 1.00 56.12 84 GLY A CA 1
ATOM 662 C C . GLY A 1 84 ? 15.625 14.801 -8.022 1.00 56.12 84 GLY A C 1
ATOM 663 O O . GLY A 1 84 ? 16.604 14.069 -7.847 1.00 56.12 84 GLY A O 1
ATOM 664 N N . PRO A 1 85 ? 15.763 16.076 -8.437 1.00 49.50 85 PRO A N 1
ATOM 665 C CA . PRO A 1 85 ? 17.072 16.713 -8.543 1.00 49.50 85 PRO A CA 1
ATOM 666 C C . PRO A 1 85 ? 17.711 16.750 -7.149 1.00 49.50 85 PRO A C 1
ATOM 668 O O . PRO A 1 85 ? 17.189 17.438 -6.285 1.00 49.50 85 PRO A O 1
ATOM 671 N N . GLY A 1 86 ? 18.810 16.020 -6.922 1.00 50.09 86 GLY A N 1
ATOM 672 C CA . GLY A 1 86 ? 19.511 16.038 -5.627 1.00 50.09 86 GLY A CA 1
ATOM 673 C C . GLY A 1 86 ? 19.705 14.698 -4.907 1.00 50.09 86 GLY A C 1
ATOM 674 O O . GLY A 1 86 ? 20.235 14.723 -3.802 1.00 50.09 86 GLY A O 1
ATOM 675 N N . HIS A 1 87 ? 19.418 13.550 -5.540 1.00 51.22 87 HIS A N 1
ATOM 676 C CA . HIS A 1 87 ? 19.616 12.185 -4.990 1.00 51.22 87 HIS A CA 1
ATOM 677 C C . HIS A 1 87 ? 18.572 11.763 -3.932 1.00 51.22 87 HIS A C 1
ATOM 679 O O . HIS A 1 87 ? 18.902 11.158 -2.912 1.00 51.22 87 HIS A O 1
ATOM 685 N N . ALA A 1 88 ? 17.291 12.073 -4.155 1.00 54.91 88 ALA A N 1
ATOM 686 C CA . ALA A 1 88 ? 16.216 11.539 -3.315 1.00 54.91 88 ALA A CA 1
ATOM 687 C C . ALA A 1 88 ? 15.962 10.057 -3.635 1.00 54.91 88 ALA A C 1
ATOM 689 O O . ALA A 1 88 ? 15.819 9.687 -4.803 1.00 54.91 88 ALA A O 1
ATOM 690 N N . ARG A 1 89 ? 15.883 9.218 -2.593 1.00 67.06 89 ARG A N 1
ATOM 691 C CA . ARG A 1 89 ? 15.790 7.763 -2.743 1.00 67.06 89 ARG A CA 1
ATOM 692 C C . ARG A 1 89 ? 14.510 7.324 -3.445 1.00 67.06 89 ARG A C 1
ATOM 694 O O . ARG A 1 89 ? 13.460 7.417 -2.832 1.00 67.06 89 ARG A O 1
ATOM 701 N N . SER A 1 90 ? 14.544 6.786 -4.661 1.00 76.69 90 SER A N 1
ATOM 702 C CA . SER A 1 90 ? 13.311 6.278 -5.276 1.00 76.69 90 SER A CA 1
ATOM 703 C C . SER A 1 90 ? 12.855 4.951 -4.663 1.00 76.69 90 SER A C 1
ATOM 705 O O . SER A 1 90 ? 13.645 4.015 -4.534 1.00 76.69 90 SER A O 1
ATOM 707 N N . GLY A 1 91 ? 11.567 4.842 -4.330 1.00 85.69 91 GLY A N 1
ATOM 708 C CA . GLY A 1 91 ? 11.004 3.583 -3.857 1.00 85.69 91 GLY A CA 1
ATOM 709 C C . GLY A 1 91 ? 9.622 3.685 -3.228 1.00 85.69 91 GLY A C 1
ATOM 710 O O . GLY A 1 91 ? 9.057 4.766 -3.099 1.00 85.69 91 GLY A O 1
ATOM 711 N N . ALA A 1 92 ? 9.094 2.540 -2.809 1.00 90.19 92 ALA A N 1
ATOM 712 C CA . ALA A 1 92 ? 7.914 2.416 -1.971 1.00 90.19 92 ALA A CA 1
ATOM 713 C C . ALA A 1 92 ? 8.325 1.935 -0.575 1.00 90.19 92 ALA A C 1
ATOM 715 O O . ALA A 1 92 ? 9.041 0.939 -0.423 1.00 90.19 92 ALA A O 1
ATOM 716 N N . PHE A 1 93 ? 7.841 2.636 0.442 1.00 91.12 93 PHE A N 1
ATOM 717 C CA . PHE A 1 93 ? 8.199 2.430 1.842 1.00 91.12 93 PHE A CA 1
ATOM 718 C C . PHE A 1 93 ? 6.949 2.426 2.710 1.00 91.12 93 PHE A C 1
ATOM 720 O O . PHE A 1 93 ? 5.882 2.864 2.270 1.00 91.12 93 PHE A O 1
ATOM 727 N N . MET A 1 94 ? 7.072 1.951 3.949 1.00 93.44 94 MET A N 1
ATOM 728 C CA . MET A 1 94 ? 5.951 1.970 4.883 1.00 93.44 94 MET A CA 1
ATOM 729 C C . MET A 1 94 ? 6.330 1.921 6.359 1.00 93.44 94 MET A C 1
ATOM 731 O O . MET A 1 94 ? 7.453 1.586 6.731 1.00 93.44 94 MET A O 1
ATOM 735 N N . GLN A 1 95 ? 5.327 2.174 7.198 1.00 94.12 95 GLN A N 1
ATOM 736 C CA . GLN A 1 95 ? 5.315 1.879 8.628 1.00 94.12 95 GLN A CA 1
ATOM 737 C C . GLN A 1 95 ? 3.991 1.235 9.036 1.00 94.12 95 GLN A C 1
ATOM 739 O O . GLN A 1 95 ? 2.944 1.494 8.437 1.00 94.12 95 GLN A O 1
ATOM 744 N N . ILE A 1 96 ? 4.039 0.413 10.084 1.00 95.06 96 ILE A N 1
ATOM 745 C CA . ILE A 1 96 ? 2.890 -0.310 10.628 1.00 95.06 96 ILE A CA 1
ATOM 746 C C . ILE A 1 96 ? 2.740 0.017 12.112 1.00 95.06 96 ILE A C 1
ATOM 748 O O . ILE A 1 96 ? 3.711 0.068 12.861 1.00 95.06 96 ILE A O 1
ATOM 752 N N . SER A 1 97 ? 1.500 0.175 12.545 1.00 94.69 97 SER A N 1
ATOM 753 C CA . SER A 1 97 ? 1.085 0.202 13.937 1.00 94.69 97 SER A CA 1
ATOM 754 C C . SER A 1 97 ? 0.063 -0.907 14.177 1.00 94.69 97 SER A C 1
ATOM 756 O O . SER A 1 97 ? -0.937 -1.014 13.468 1.00 94.69 97 SER A O 1
ATOM 758 N N . ILE A 1 98 ? 0.305 -1.743 15.186 1.00 94.06 98 ILE A N 1
ATOM 759 C CA . ILE A 1 98 ? -0.589 -2.850 15.577 1.00 94.06 98 ILE A CA 1
ATOM 760 C C . ILE A 1 98 ? -1.448 -2.520 16.809 1.00 94.06 98 ILE A C 1
ATOM 762 O O . ILE A 1 98 ? -2.165 -3.383 17.315 1.00 94.06 98 ILE A O 1
ATOM 766 N N . ASP A 1 99 ? -1.354 -1.287 17.307 1.00 91.81 99 ASP A N 1
ATOM 767 C CA . ASP A 1 99 ? -2.027 -0.799 18.514 1.00 91.81 99 ASP A CA 1
ATOM 768 C C . ASP A 1 99 ? -2.923 0.426 18.244 1.00 91.81 99 ASP A C 1
ATOM 770 O O . ASP A 1 99 ? -3.217 1.220 19.140 1.00 91.81 99 ASP A O 1
ATOM 774 N N . GLY A 1 100 ? -3.397 0.570 17.004 1.00 90.31 100 GLY A N 1
ATOM 775 C CA . GLY A 1 100 ? -4.309 1.641 16.605 1.00 90.31 100 GLY A CA 1
ATOM 776 C C . GLY A 1 100 ? -3.646 3.013 16.449 1.00 90.31 100 GLY A C 1
ATOM 777 O O . GLY A 1 100 ? -4.332 4.035 16.580 1.00 90.31 100 GLY A O 1
ATOM 778 N N . GLY A 1 101 ? -2.345 3.046 16.149 1.00 90.56 101 GLY A N 1
ATOM 779 C CA . GLY A 1 101 ? -1.566 4.259 15.882 1.00 90.56 101 GLY A CA 1
ATOM 780 C C . GLY A 1 101 ? -0.916 4.863 17.125 1.00 90.56 101 GLY A C 1
ATOM 781 O O . GLY A 1 101 ? -0.651 6.066 17.131 1.00 90.56 101 GLY A O 1
ATOM 782 N N . VAL A 1 102 ? -0.731 4.081 18.195 1.00 90.62 102 VAL A N 1
ATOM 783 C CA . VAL A 1 102 ? -0.076 4.541 19.431 1.00 90.62 102 VAL A CA 1
ATOM 784 C C . VAL A 1 102 ? 1.438 4.397 19.309 1.00 90.62 102 VAL A C 1
ATOM 786 O O . VAL A 1 102 ? 2.158 5.346 19.615 1.00 90.62 102 VAL A O 1
ATOM 789 N N . THR A 1 103 ? 1.910 3.250 18.827 1.00 92.19 103 THR A N 1
ATOM 790 C CA . THR A 1 103 ? 3.318 2.994 18.512 1.00 92.19 103 THR A CA 1
ATOM 791 C C . THR A 1 103 ? 3.481 2.555 17.062 1.00 92.19 103 THR A C 1
ATOM 793 O O . THR A 1 103 ? 2.555 2.013 16.453 1.00 92.19 103 THR A O 1
ATOM 796 N N . TRP A 1 104 ? 4.664 2.809 16.504 1.00 92.31 104 TRP A N 1
ATOM 797 C CA . TRP A 1 104 ? 4.992 2.532 15.108 1.00 92.31 104 TRP A CA 1
ATOM 798 C C . TRP A 1 104 ? 6.216 1.633 14.997 1.00 92.31 104 TRP A C 1
ATOM 800 O O . TRP A 1 104 ? 7.166 1.743 15.775 1.00 92.31 104 TRP A O 1
ATOM 810 N N . SER A 1 105 ? 6.194 0.754 13.998 1.00 92.31 105 SER A N 1
ATOM 811 C CA . SER A 1 105 ? 7.374 0.033 13.543 1.00 92.31 105 SER A CA 1
ATOM 812 C C . SER A 1 105 ? 8.417 1.006 12.992 1.00 92.31 105 SER A C 1
ATOM 814 O O . SER A 1 105 ? 8.134 2.161 12.670 1.00 92.31 105 SER A O 1
ATOM 816 N N . ARG A 1 106 ? 9.640 0.506 12.801 1.00 91.75 106 ARG A N 1
ATOM 817 C CA . ARG A 1 106 ? 10.616 1.203 11.957 1.00 91.75 106 ARG A CA 1
ATOM 818 C C . ARG A 1 106 ? 10.083 1.308 10.529 1.00 91.75 106 ARG A C 1
ATOM 820 O O . ARG A 1 106 ? 9.238 0.510 10.127 1.00 91.75 106 ARG A O 1
ATOM 827 N N . GLU A 1 107 ? 10.609 2.267 9.772 1.00 91.56 107 GLU A N 1
ATOM 828 C CA . GLU A 1 107 ? 10.354 2.325 8.333 1.00 91.56 107 GLU A CA 1
ATOM 829 C C . GLU A 1 107 ? 10.909 1.078 7.638 1.00 91.56 107 GLU A C 1
ATOM 831 O O . GLU A 1 107 ? 12.059 0.678 7.867 1.00 91.56 107 GLU A O 1
ATOM 836 N N . GLU A 1 108 ? 10.085 0.487 6.781 1.00 92.50 108 GLU A N 1
ATOM 837 C CA . GLU A 1 108 ? 10.374 -0.717 6.012 1.00 92.50 108 GLU A CA 1
ATOM 838 C C . GLU A 1 108 ? 10.410 -0.387 4.512 1.00 92.50 108 GLU A C 1
ATOM 840 O O . GLU A 1 108 ? 9.652 0.458 4.031 1.00 92.50 108 GLU A O 1
ATOM 845 N N . ILE A 1 109 ? 11.293 -1.061 3.770 1.00 91.06 109 ILE A N 1
ATOM 846 C CA . ILE A 1 109 ? 11.356 -0.987 2.305 1.00 91.06 109 ILE A CA 1
ATOM 847 C C . ILE A 1 109 ? 10.390 -2.030 1.737 1.00 91.06 109 ILE A C 1
ATOM 849 O O . ILE A 1 109 ? 10.468 -3.193 2.126 1.00 91.06 109 ILE A O 1
ATOM 853 N N . ILE A 1 110 ? 9.528 -1.621 0.803 1.00 92.44 110 ILE A N 1
ATOM 854 C CA . ILE A 1 110 ? 8.722 -2.527 -0.034 1.00 92.44 110 ILE A CA 1
ATOM 855 C C . ILE A 1 110 ? 9.406 -2.703 -1.395 1.00 92.44 110 ILE A C 1
ATOM 857 O O . ILE A 1 110 ? 9.583 -3.823 -1.875 1.00 92.44 110 ILE A O 1
ATOM 861 N N . ALA A 1 111 ? 9.794 -1.581 -2.006 1.00 90.31 111 ALA A N 1
ATOM 862 C CA . ALA A 1 111 ? 10.438 -1.548 -3.310 1.00 90.31 111 ALA A CA 1
ATOM 863 C C . ALA A 1 111 ? 11.494 -0.440 -3.361 1.00 90.31 111 ALA A C 1
ATOM 865 O O . ALA A 1 111 ? 11.159 0.728 -3.214 1.00 90.31 111 ALA A O 1
ATOM 866 N N . MET A 1 112 ? 12.758 -0.785 -3.580 1.00 86.56 112 MET A N 1
ATOM 867 C CA . MET A 1 112 ? 13.867 0.142 -3.806 1.00 86.56 112 MET A CA 1
ATOM 868 C C . MET A 1 112 ? 14.940 -0.597 -4.606 1.00 86.56 112 MET A C 1
ATOM 870 O O . MET A 1 112 ? 15.468 -1.596 -4.133 1.00 86.56 112 MET A O 1
ATOM 874 N N . HIS A 1 113 ? 15.250 -0.138 -5.818 1.00 78.44 113 HIS A N 1
ATOM 875 C CA . HIS A 1 113 ? 16.124 -0.885 -6.733 1.00 78.44 113 HIS A CA 1
ATOM 876 C C . HIS A 1 113 ? 17.624 -0.589 -6.537 1.00 78.44 113 HIS A C 1
ATOM 878 O O . HIS A 1 113 ? 18.449 -1.393 -6.954 1.00 78.44 113 HIS A O 1
ATOM 884 N N . THR A 1 114 ? 17.995 0.523 -5.889 1.00 73.38 114 THR A N 1
ATOM 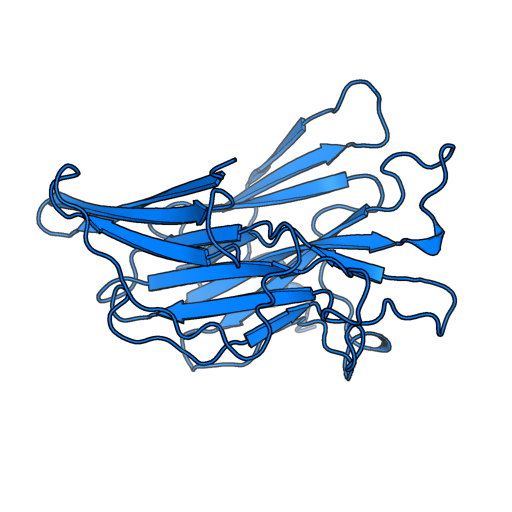885 C CA . THR A 1 114 ? 19.396 0.930 -5.642 1.00 73.38 114 THR A CA 1
ATOM 886 C C . THR A 1 114 ? 19.572 1.544 -4.245 1.00 73.38 114 THR A C 1
ATOM 888 O O . THR A 1 114 ? 18.604 1.982 -3.621 1.00 73.38 114 THR A O 1
ATOM 891 N N . MET A 1 115 ? 20.800 1.553 -3.716 1.00 65.94 115 MET A N 1
ATOM 892 C CA . MET A 1 115 ? 21.095 1.965 -2.327 1.00 65.94 115 MET A CA 1
ATOM 893 C C . MET A 1 115 ? 21.057 3.482 -2.110 1.00 65.94 115 MET A C 1
ATOM 895 O O . MET A 1 115 ? 20.614 3.982 -1.075 1.00 65.94 115 MET A O 1
ATOM 899 N N . ASP A 1 116 ? 21.545 4.198 -3.104 1.00 63.53 116 ASP A N 1
ATOM 900 C CA . ASP A 1 116 ? 21.513 5.640 -3.308 1.00 63.53 116 ASP A CA 1
ATOM 901 C C . ASP A 1 116 ? 20.148 6.114 -3.829 1.00 63.53 116 ASP A C 1
ATOM 903 O O . ASP A 1 116 ? 19.838 7.303 -3.782 1.00 63.53 116 ASP A O 1
ATOM 907 N N . GLY A 1 117 ? 19.297 5.175 -4.253 1.00 55.09 117 GLY A N 1
ATOM 908 C CA . GLY A 1 117 ? 17.964 5.431 -4.778 1.00 55.09 117 GLY A CA 1
ATOM 909 C C . GLY A 1 117 ? 17.962 6.220 -6.088 1.00 55.09 117 GLY A C 1
ATOM 910 O O . GLY A 1 117 ? 16.916 6.733 -6.494 1.00 55.09 117 GLY A O 1
ATOM 911 N N . GLU A 1 118 ? 19.117 6.271 -6.759 1.00 58.00 118 GLU A N 1
ATOM 912 C CA . GLU A 1 118 ? 19.209 6.553 -8.185 1.00 58.00 118 GLU A CA 1
ATOM 913 C C . GLU A 1 118 ? 18.467 5.471 -8.967 1.00 58.00 118 GLU A C 1
ATOM 915 O O . GLU A 1 118 ? 18.371 4.320 -8.544 1.00 58.00 118 GLU A O 1
ATOM 920 N N . ILE A 1 119 ? 17.925 5.799 -10.131 1.00 58.84 119 ILE A N 1
ATOM 921 C CA . ILE A 1 119 ? 17.281 4.755 -10.921 1.00 58.84 119 ILE A CA 1
ATOM 922 C C . ILE A 1 119 ? 18.376 3.853 -11.503 1.00 58.84 119 ILE A C 1
ATOM 924 O O . ILE A 1 119 ? 19.311 4.347 -12.134 1.00 58.84 119 ILE A O 1
ATOM 928 N N . ALA A 1 120 ? 18.276 2.540 -11.272 1.00 53.56 120 ALA A N 1
ATOM 929 C CA . ALA A 1 120 ? 19.294 1.580 -11.690 1.00 53.56 120 ALA A CA 1
ATOM 930 C C . ALA A 1 120 ? 19.577 1.692 -13.199 1.00 53.56 120 ALA A C 1
ATOM 932 O O . ALA A 1 120 ? 18.657 1.752 -14.015 1.00 53.56 120 ALA A O 1
ATOM 933 N N . THR A 1 121 ? 20.852 1.720 -13.587 1.00 48.91 121 THR A N 1
ATOM 934 C CA . THR A 1 121 ? 21.268 1.717 -15.003 1.00 48.91 121 THR A CA 1
ATOM 935 C C . THR A 1 121 ? 21.972 0.430 -15.434 1.00 48.91 121 THR A C 1
ATOM 937 O O . THR A 1 121 ? 22.229 0.254 -16.626 1.00 48.91 121 THR A O 1
ATOM 940 N N . GLU A 1 122 ? 22.227 -0.518 -14.532 1.00 43.66 122 GLU A N 1
ATOM 941 C CA . GLU A 1 122 ? 22.902 -1.770 -14.887 1.00 43.66 122 GLU A CA 1
ATOM 942 C C . GLU A 1 122 ? 21.897 -2.853 -15.310 1.00 43.66 122 GLU A C 1
ATOM 944 O O . GLU A 1 122 ? 20.916 -3.130 -14.630 1.00 43.66 122 GLU A O 1
ATOM 949 N N . GLY A 1 123 ? 22.101 -3.411 -16.510 1.00 46.16 123 GLY A N 1
ATOM 950 C CA . GLY A 1 123 ? 21.188 -4.368 -17.156 1.00 46.16 123 GLY A CA 1
ATOM 951 C C . GLY A 1 123 ? 20.201 -3.764 -18.170 1.00 46.16 123 GLY A C 1
ATOM 952 O O . GLY A 1 123 ? 19.495 -4.511 -18.845 1.00 46.16 123 GLY A O 1
ATOM 953 N N . GLY A 1 124 ? 20.171 -2.433 -18.339 1.00 47.22 124 GLY A N 1
ATOM 954 C CA . GLY A 1 124 ? 19.388 -1.744 -19.381 1.00 47.22 124 GLY A CA 1
ATOM 955 C C . GLY A 1 124 ? 17.903 -1.504 -19.066 1.00 47.22 124 GLY A C 1
ATOM 956 O O . GLY A 1 124 ? 17.180 -0.975 -19.914 1.00 47.22 124 GLY A O 1
ATOM 957 N N . ILE A 1 125 ? 17.443 -1.857 -17.863 1.00 52.34 125 ILE A N 1
ATOM 958 C CA . ILE A 1 125 ? 16.082 -1.575 -17.394 1.00 52.34 125 ILE A CA 1
ATOM 959 C C . ILE A 1 125 ? 16.176 -0.643 -16.190 1.00 52.34 125 ILE A C 1
ATOM 961 O O . ILE A 1 125 ? 16.714 -0.999 -15.146 1.00 52.34 125 ILE A O 1
ATOM 965 N N . THR A 1 126 ? 15.659 0.565 -16.356 1.00 66.12 126 THR A N 1
ATOM 966 C CA . THR A 1 126 ? 15.712 1.621 -15.349 1.00 66.12 126 THR A CA 1
ATOM 967 C C . THR A 1 126 ? 14.388 1.565 -14.612 1.00 66.12 126 THR A C 1
ATOM 969 O O . THR A 1 126 ? 13.455 2.219 -15.045 1.00 66.12 126 THR A O 1
ATOM 972 N N . VAL A 1 127 ? 14.263 0.706 -13.589 1.00 71.75 127 VAL A N 1
ATOM 973 C CA . VAL A 1 127 ? 12.987 0.461 -12.880 1.00 71.75 127 VAL A CA 1
ATOM 974 C C . VAL A 1 127 ? 12.944 1.159 -11.526 1.00 71.75 127 VAL A C 1
ATOM 976 O O . VAL A 1 127 ? 13.905 1.096 -10.763 1.00 71.75 127 VAL A O 1
ATOM 979 N N . GLY A 1 128 ? 11.816 1.797 -11.213 1.00 76.62 128 GLY A N 1
ATOM 980 C CA . GLY A 1 128 ? 11.499 2.276 -9.865 1.00 76.62 128 GLY A CA 1
ATOM 981 C C . GLY A 1 128 ? 10.112 1.824 -9.412 1.00 76.62 128 GLY A C 1
ATOM 982 O O . GLY A 1 128 ? 9.245 1.575 -10.249 1.00 76.62 128 GLY A O 1
ATOM 983 N N . GLY A 1 129 ? 9.907 1.730 -8.096 1.00 81.12 129 GLY A N 1
ATOM 984 C CA . GLY A 1 129 ? 8.613 1.416 -7.489 1.00 81.12 129 GLY A CA 1
ATOM 985 C C . GLY A 1 129 ? 7.900 2.666 -6.970 1.00 81.12 129 GLY A C 1
ATOM 986 O O . GLY A 1 129 ? 8.506 3.481 -6.276 1.00 81.12 129 GLY A O 1
ATOM 987 N N . PHE A 1 130 ? 6.611 2.808 -7.283 1.00 84.25 130 PHE A N 1
ATOM 988 C CA . PHE A 1 130 ? 5.792 3.986 -6.979 1.00 84.25 130 PHE A CA 1
ATOM 989 C C . PHE A 1 130 ? 4.365 3.602 -6.588 1.00 84.25 130 PHE A C 1
ATOM 991 O O . PHE A 1 130 ? 3.924 2.483 -6.827 1.00 84.25 130 PHE A O 1
ATOM 998 N N . GLU A 1 131 ? 3.621 4.567 -6.041 1.00 90.00 131 GLU A N 1
ATOM 999 C CA . GLU A 1 131 ? 2.173 4.452 -5.797 1.00 90.00 131 GLU A CA 1
ATOM 1000 C C . GLU A 1 131 ? 1.786 3.188 -5.012 1.00 90.00 131 GLU A C 1
ATOM 1002 O O . GLU A 1 131 ? 1.029 2.351 -5.509 1.00 90.00 131 GLU A O 1
ATOM 1007 N N . PRO A 1 132 ? 2.326 3.011 -3.791 1.00 93.81 132 PRO A N 1
ATOM 1008 C CA . PRO A 1 132 ? 1.970 1.856 -2.993 1.00 93.81 132 PRO A CA 1
ATOM 1009 C C . PRO A 1 132 ? 0.489 1.898 -2.615 1.00 93.81 132 PRO A C 1
ATOM 1011 O O . PRO A 1 132 ? -0.039 2.951 -2.267 1.00 93.81 132 PRO A O 1
ATOM 1014 N N . ALA A 1 133 ? -0.149 0.735 -2.614 1.00 95.94 133 ALA A N 1
ATOM 1015 C CA . ALA A 1 133 ? -1.479 0.518 -2.064 1.00 95.94 133 ALA A CA 1
ATOM 1016 C C . ALA A 1 133 ? -1.448 -0.675 -1.112 1.00 95.94 133 ALA A C 1
ATOM 1018 O O . ALA A 1 133 ? -0.805 -1.691 -1.392 1.00 95.94 133 ALA A O 1
ATOM 1019 N N . LEU A 1 134 ? -2.131 -0.537 0.022 1.00 96.81 134 LEU A N 1
ATOM 1020 C CA . LEU A 1 134 ? -2.065 -1.482 1.130 1.00 96.81 134 LEU A CA 1
ATOM 1021 C C . LEU A 1 134 ? -3.413 -2.154 1.385 1.00 96.81 134 LEU A C 1
ATOM 1023 O O . LEU A 1 134 ? -4.454 -1.501 1.435 1.00 96.81 134 LEU A O 1
ATOM 1027 N N . VAL A 1 135 ? -3.380 -3.457 1.651 1.00 97.50 135 VAL A N 1
ATOM 1028 C CA . VAL A 1 135 ? -4.532 -4.227 2.136 1.00 97.50 135 VAL A CA 1
ATOM 1029 C C . VAL A 1 135 ? -4.117 -5.176 3.258 1.00 97.50 135 VAL A C 1
ATOM 1031 O O . VAL A 1 135 ? -2.952 -5.554 3.374 1.00 97.50 135 VAL A O 1
ATOM 1034 N N . TYR A 1 136 ? -5.076 -5.568 4.094 1.00 97.56 136 TYR A N 1
ATOM 1035 C CA . TYR A 1 136 ? -4.892 -6.590 5.126 1.00 97.56 136 TYR A CA 1
ATOM 1036 C C . TYR A 1 136 ? -5.630 -7.868 4.727 1.00 97.56 136 TYR A C 1
ATOM 1038 O O . TYR A 1 136 ? -6.811 -7.800 4.390 1.00 97.56 136 TYR A O 1
ATOM 1046 N N . ASP A 1 137 ? -4.961 -9.020 4.779 1.00 96.44 137 ASP A N 1
ATOM 1047 C CA . ASP A 1 137 ? -5.588 -10.341 4.680 1.00 96.44 137 ASP A CA 1
ATOM 1048 C C . ASP A 1 137 ? -5.714 -10.960 6.073 1.00 96.44 137 ASP A C 1
ATOM 1050 O O . ASP A 1 137 ? -4.729 -11.403 6.670 1.00 96.44 137 ASP A O 1
ATOM 1054 N N . ALA A 1 138 ? -6.944 -11.009 6.581 1.00 95.12 138 ALA A N 1
ATOM 1055 C CA . ALA A 1 138 ? -7.249 -11.590 7.884 1.00 95.12 138 ALA A CA 1
ATOM 1056 C C . ALA A 1 138 ? -7.112 -13.121 7.903 1.00 95.12 138 ALA A C 1
ATOM 1058 O O . ALA A 1 138 ? -6.984 -13.706 8.977 1.00 95.12 138 ALA A O 1
ATOM 1059 N N . THR A 1 139 ? -7.145 -13.781 6.740 1.00 93.19 139 THR A N 1
ATOM 1060 C CA . THR A 1 139 ? -7.055 -15.247 6.641 1.00 93.19 139 THR A CA 1
ATOM 1061 C C . THR A 1 139 ? -5.651 -15.735 6.970 1.00 93.19 139 THR A C 1
ATOM 1063 O O . THR A 1 139 ? -5.482 -16.734 7.664 1.00 93.19 139 THR A O 1
ATOM 1066 N N . THR A 1 140 ? -4.647 -15.014 6.479 1.00 92.69 140 THR A N 1
ATOM 1067 C CA . THR A 1 140 ? -3.224 -15.342 6.644 1.00 92.69 140 THR A CA 1
ATOM 1068 C C . THR A 1 140 ? -2.505 -14.416 7.615 1.00 92.69 140 THR A C 1
ATOM 1070 O O . THR A 1 140 ? -1.295 -14.529 7.782 1.00 92.69 140 THR A O 1
ATOM 1073 N N . ASP A 1 141 ? -3.229 -13.464 8.202 1.00 94.56 141 ASP A N 1
ATOM 1074 C CA . ASP A 1 141 ? -2.690 -12.395 9.037 1.00 94.56 141 ASP A CA 1
ATOM 1075 C C . ASP A 1 141 ? -1.508 -11.656 8.376 1.00 94.56 141 ASP A C 1
ATOM 1077 O O . ASP A 1 141 ? -0.416 -11.539 8.939 1.00 94.56 141 ASP A O 1
ATOM 1081 N N . MET A 1 142 ? -1.718 -11.184 7.141 1.00 95.62 142 MET A N 1
ATOM 1082 C CA . MET A 1 142 ? -0.693 -10.504 6.338 1.00 95.62 142 MET A CA 1
ATOM 1083 C C . MET A 1 142 ? -1.098 -9.081 5.962 1.00 95.62 142 MET A C 1
ATOM 1085 O O . MET A 1 142 ? -2.241 -8.830 5.583 1.00 95.62 142 MET A O 1
ATOM 1089 N N . VAL A 1 143 ? -0.134 -8.159 5.981 1.00 96.88 143 VAL A N 1
ATOM 1090 C CA . VAL A 1 143 ? -0.237 -6.916 5.205 1.00 96.88 143 VAL A CA 1
ATOM 1091 C C . VAL A 1 143 ? 0.306 -7.187 3.815 1.00 96.88 143 VAL A C 1
ATOM 1093 O O . VAL A 1 143 ? 1.383 -7.759 3.665 1.00 96.88 143 VAL A O 1
ATOM 1096 N N . VAL A 1 144 ? -0.439 -6.777 2.801 1.00 97.31 144 VAL A N 1
ATOM 1097 C CA . VAL A 1 144 ? -0.064 -6.935 1.401 1.00 97.31 144 VAL A CA 1
ATOM 1098 C C . VAL A 1 144 ? 0.044 -5.557 0.775 1.00 97.31 144 VAL A C 1
ATOM 1100 O O . VAL A 1 144 ? -0.855 -4.728 0.921 1.00 97.31 144 VAL A O 1
ATOM 1103 N N . ALA A 1 145 ? 1.156 -5.325 0.088 1.00 97.19 145 ALA A N 1
ATOM 1104 C CA . ALA A 1 145 ? 1.435 -4.086 -0.611 1.00 97.19 145 ALA A CA 1
ATOM 1105 C C . ALA A 1 145 ? 1.521 -4.362 -2.109 1.00 97.19 145 ALA A C 1
ATOM 1107 O O . ALA A 1 145 ? 2.318 -5.198 -2.534 1.00 97.19 145 ALA A O 1
ATOM 1108 N N . SER A 1 146 ? 0.730 -3.648 -2.905 1.00 97.06 146 SER A N 1
ATOM 1109 C CA . SER A 1 146 ? 0.974 -3.526 -4.343 1.00 97.06 146 SER A CA 1
ATOM 1110 C C . SER A 1 146 ? 1.662 -2.208 -4.645 1.00 97.06 146 SER A C 1
ATOM 1112 O O . SER A 1 146 ? 1.382 -1.219 -3.975 1.00 97.06 146 SER A O 1
ATOM 1114 N N . TRP A 1 147 ? 2.495 -2.173 -5.676 1.00 94.69 147 TRP A N 1
ATOM 1115 C CA . TRP A 1 147 ? 3.066 -0.934 -6.201 1.00 94.69 147 TRP A CA 1
ATOM 1116 C C . TRP A 1 147 ? 3.165 -0.996 -7.722 1.00 94.69 147 TRP A C 1
ATOM 1118 O O . TRP A 1 147 ? 3.113 -2.069 -8.335 1.00 94.69 147 TRP A O 1
ATOM 1128 N N . VAL A 1 148 ? 3.289 0.177 -8.330 1.00 91.94 148 VAL A N 1
ATOM 1129 C CA . VAL A 1 148 ? 3.552 0.340 -9.756 1.00 91.94 148 VAL A CA 1
ATOM 1130 C C . VAL A 1 148 ? 5.057 0.348 -9.964 1.00 91.94 148 VAL A C 1
ATOM 1132 O O . VAL A 1 148 ? 5.758 1.182 -9.397 1.00 91.94 148 VAL A O 1
ATOM 1135 N N . GLU A 1 149 ? 5.556 -0.564 -10.784 1.00 89.12 149 GLU A N 1
ATOM 1136 C CA . GLU A 1 149 ? 6.906 -0.474 -11.324 1.00 89.12 149 GLU A CA 1
ATOM 1137 C C . GLU A 1 149 ? 6.884 0.275 -12.648 1.00 89.12 149 GLU A C 1
ATOM 1139 O O . GLU A 1 149 ? 6.042 -0.009 -13.501 1.00 89.12 149 GLU A O 1
ATOM 1144 N N . ASP A 1 150 ? 7.824 1.196 -12.824 1.00 84.75 150 ASP A N 1
ATOM 1145 C CA . ASP A 1 150 ? 7.987 1.988 -14.039 1.00 84.75 150 ASP A CA 1
ATOM 1146 C C . ASP A 1 150 ? 9.366 1.760 -14.646 1.00 84.75 150 ASP A C 1
ATOM 1148 O O . ASP A 1 150 ? 10.371 2.023 -13.992 1.00 84.75 150 ASP A O 1
ATOM 1152 N N . ASP A 1 151 ? 9.399 1.275 -15.883 1.00 83.44 151 ASP A N 1
ATOM 1153 C CA . ASP A 1 151 ? 10.590 1.116 -16.704 1.00 83.44 151 ASP A CA 1
ATOM 1154 C C . ASP A 1 151 ? 10.882 2.401 -17.489 1.00 83.44 151 ASP A C 1
ATOM 1156 O O . ASP A 1 151 ? 10.450 2.612 -18.630 1.00 83.44 151 ASP A O 1
ATOM 1160 N N . PHE A 1 152 ? 11.684 3.262 -16.878 1.00 76.69 152 PHE A N 1
ATOM 1161 C CA . PHE A 1 152 ? 12.060 4.558 -17.416 1.00 76.69 152 PHE A CA 1
ATOM 1162 C C . PHE A 1 152 ? 12.837 4.463 -18.734 1.00 76.69 152 PHE A C 1
ATOM 1164 O O . PHE A 1 152 ? 12.774 5.410 -19.519 1.00 76.69 152 PHE A O 1
ATOM 1171 N N . SER A 1 153 ? 13.518 3.348 -19.038 1.00 74.81 153 SER A N 1
ATOM 1172 C CA . SER A 1 153 ? 14.215 3.198 -20.329 1.00 74.81 153 SER A CA 1
ATOM 1173 C C . SER A 1 153 ? 13.234 3.052 -21.500 1.00 74.81 153 SER A C 1
ATOM 1175 O O . SER A 1 153 ? 13.580 3.323 -22.651 1.00 74.81 153 SER A O 1
ATOM 1177 N N . LYS A 1 154 ? 11.976 2.700 -21.204 1.00 77.00 154 LYS A N 1
ATOM 1178 C CA . LYS A 1 154 ? 10.876 2.585 -22.169 1.00 77.00 154 LYS A CA 1
ATOM 1179 C C . LYS A 1 154 ? 9.925 3.781 -22.171 1.00 77.00 154 LYS A C 1
ATOM 1181 O O . LYS A 1 154 ? 8.958 3.771 -22.937 1.00 77.00 154 LYS A O 1
ATOM 1186 N N . ARG A 1 155 ? 10.184 4.828 -21.378 1.00 76.88 155 ARG A N 1
ATOM 1187 C CA . ARG A 1 155 ? 9.401 6.076 -21.397 1.00 76.88 155 ARG A CA 1
ATOM 1188 C C . ARG A 1 155 ? 9.679 6.871 -22.673 1.00 76.88 155 ARG A C 1
ATOM 1190 O O . ARG A 1 155 ? 10.439 7.833 -22.690 1.00 76.88 155 ARG A O 1
ATOM 1197 N N . THR A 1 156 ? 9.032 6.469 -23.757 1.00 76.06 156 THR A N 1
ATOM 1198 C CA . THR A 1 156 ? 9.024 7.191 -25.034 1.00 76.06 156 THR A CA 1
ATOM 1199 C C . THR A 1 156 ? 7.593 7.607 -25.381 1.00 76.06 156 THR A C 1
ATOM 1201 O O . THR A 1 156 ? 6.646 6.926 -24.967 1.00 76.06 156 THR A O 1
ATOM 1204 N N . PRO A 1 157 ? 7.387 8.717 -26.116 1.00 76.69 157 PRO A N 1
ATOM 1205 C CA . PRO A 1 157 ? 6.056 9.130 -26.562 1.00 76.69 157 PRO A CA 1
ATOM 1206 C C . PRO A 1 157 ? 5.293 8.047 -27.338 1.00 76.69 157 PRO A C 1
ATOM 1208 O O . PRO A 1 157 ? 4.064 8.048 -27.321 1.00 76.69 157 PRO A O 1
ATOM 1211 N N . GLU A 1 158 ? 6.002 7.127 -27.993 1.00 76.06 158 GLU A N 1
ATOM 1212 C CA . GLU A 1 158 ? 5.454 6.013 -28.770 1.00 76.06 158 GLU A CA 1
ATOM 1213 C C . GLU A 1 158 ? 4.990 4.838 -27.890 1.00 76.06 158 GLU A C 1
ATOM 1215 O O . GLU A 1 158 ? 4.142 4.053 -28.309 1.00 76.06 158 GLU A O 1
ATOM 1220 N N . LEU A 1 159 ? 5.507 4.726 -26.661 1.00 71.94 159 LEU A N 1
ATOM 1221 C CA . LEU A 1 159 ? 5.233 3.642 -25.706 1.00 71.94 159 LEU A CA 1
ATOM 1222 C C . LEU A 1 159 ? 4.397 4.116 -24.503 1.00 71.94 159 LEU A C 1
ATOM 1224 O O . LEU A 1 159 ? 4.606 3.659 -23.372 1.00 71.94 159 LEU A O 1
ATOM 1228 N N . ARG A 1 160 ? 3.444 5.038 -24.722 1.00 74.19 160 ARG A N 1
ATOM 1229 C CA . ARG A 1 160 ? 2.548 5.557 -23.663 1.00 74.19 160 ARG A CA 1
ATOM 1230 C C . ARG A 1 160 ? 1.949 4.419 -22.834 1.00 74.19 160 ARG A C 1
ATOM 1232 O O . ARG A 1 160 ? 1.436 3.449 -23.392 1.00 74.19 160 ARG A O 1
ATOM 1239 N N . GLY A 1 161 ? 2.101 4.513 -21.511 1.00 73.69 161 GLY A N 1
ATOM 1240 C CA . GLY A 1 161 ? 1.621 3.532 -20.531 1.00 73.69 161 GLY A CA 1
ATOM 1241 C C . GLY A 1 161 ? 2.269 2.142 -20.594 1.00 73.69 161 GLY A C 1
ATOM 1242 O O . GLY A 1 161 ? 2.194 1.385 -19.637 1.00 73.69 161 GLY A O 1
ATOM 1243 N N . SER A 1 162 ? 2.956 1.779 -21.682 1.00 82.88 162 SER A N 1
ATOM 1244 C CA . SER A 1 162 ? 3.518 0.433 -21.909 1.00 82.88 162 SER A CA 1
ATOM 1245 C C . SER A 1 162 ? 4.728 0.112 -21.028 1.00 82.88 162 SER A C 1
ATOM 1247 O O . SER A 1 162 ? 5.223 -1.011 -21.042 1.00 82.88 162 SER A O 1
ATOM 1249 N N . HIS A 1 163 ? 5.211 1.101 -20.286 1.00 84.38 163 HIS A N 1
ATOM 1250 C CA . HIS A 1 163 ? 6.391 1.048 -19.436 1.00 84.38 163 HIS A CA 1
ATOM 1251 C C . HIS A 1 163 ? 6.049 0.876 -17.956 1.00 84.38 163 HIS A C 1
ATOM 1253 O O . HIS A 1 163 ? 6.954 0.911 -17.140 1.00 84.38 163 HIS A O 1
ATOM 1259 N N . ILE A 1 164 ? 4.778 0.680 -17.594 1.00 89.94 164 ILE A N 1
ATOM 1260 C CA . ILE A 1 164 ? 4.378 0.433 -16.205 1.00 89.94 164 ILE A CA 1
ATOM 1261 C C . ILE A 1 164 ? 3.727 -0.933 -16.012 1.00 89.94 164 ILE A C 1
ATOM 1263 O O . ILE A 1 164 ? 3.000 -1.407 -16.887 1.00 89.94 164 ILE A O 1
ATOM 1267 N N . ARG A 1 165 ? 3.963 -1.563 -14.864 1.00 92.56 165 ARG A N 1
ATOM 1268 C CA . ARG A 1 165 ? 3.279 -2.788 -14.424 1.00 92.56 165 ARG A CA 1
ATOM 1269 C C . ARG A 1 165 ? 2.935 -2.688 -12.945 1.00 92.56 165 ARG A C 1
ATOM 1271 O O . ARG A 1 165 ? 3.535 -1.894 -12.231 1.00 92.56 165 ARG A O 1
ATOM 1278 N N . THR A 1 166 ? 2.030 -3.530 -12.462 1.00 94.88 166 THR A N 1
ATOM 1279 C CA . THR A 1 166 ? 1.713 -3.603 -11.029 1.00 94.88 166 THR A CA 1
ATOM 1280 C C . THR A 1 166 ? 2.099 -4.955 -10.467 1.00 94.88 166 THR A C 1
ATOM 1282 O O . THR A 1 166 ? 1.716 -5.998 -11.002 1.00 94.88 166 THR A O 1
ATOM 1285 N N . VAL A 1 167 ? 2.844 -4.923 -9.372 1.00 95.06 167 VAL A N 1
ATOM 1286 C CA . VAL A 1 167 ? 3.380 -6.094 -8.672 1.00 95.06 167 VAL A CA 1
ATOM 1287 C C . VAL A 1 167 ? 2.977 -6.051 -7.199 1.00 95.06 167 VAL A C 1
ATOM 1289 O O . VAL A 1 167 ? 2.339 -5.090 -6.759 1.00 95.06 167 VAL A O 1
ATOM 1292 N N . VAL A 1 168 ? 3.287 -7.109 -6.448 1.00 96.44 168 VAL A N 1
ATOM 1293 C CA . VAL A 1 168 ? 2.841 -7.256 -5.059 1.00 96.44 168 VAL A CA 1
ATOM 1294 C C . VAL A 1 168 ? 3.862 -7.971 -4.173 1.00 96.44 168 VAL A C 1
ATOM 1296 O O . VAL A 1 168 ? 4.588 -8.852 -4.624 1.00 96.44 168 VAL A O 1
ATOM 1299 N N . ALA A 1 169 ? 3.867 -7.614 -2.890 1.00 96.06 169 ALA A N 1
ATOM 1300 C CA . ALA A 1 169 ? 4.636 -8.240 -1.820 1.00 96.06 169 ALA A CA 1
ATOM 1301 C C . ALA A 1 169 ? 3.753 -8.412 -0.575 1.00 96.06 169 ALA A C 1
ATOM 1303 O O . ALA A 1 169 ? 2.741 -7.723 -0.415 1.00 96.06 169 ALA A O 1
ATOM 1304 N N . GLY A 1 170 ? 4.121 -9.339 0.308 1.00 95.62 170 GLY A N 1
ATOM 1305 C CA . GLY A 1 170 ? 3.335 -9.670 1.499 1.00 95.62 170 GLY A CA 1
ATOM 1306 C C . GLY A 1 170 ? 4.198 -9.793 2.746 1.00 95.62 170 GLY A C 1
ATOM 1307 O O . GLY A 1 170 ? 5.299 -10.329 2.686 1.00 95.62 170 GLY A O 1
ATOM 1308 N N . ARG A 1 171 ? 3.693 -9.330 3.888 1.00 95.06 171 ARG A N 1
ATOM 1309 C CA . ARG A 1 171 ? 4.373 -9.369 5.186 1.00 95.06 171 ARG A CA 1
ATOM 1310 C C . ARG A 1 171 ? 3.477 -10.013 6.232 1.00 95.06 171 ARG A C 1
ATOM 1312 O O . ARG A 1 171 ? 2.436 -9.459 6.589 1.00 95.06 171 ARG A O 1
ATOM 1319 N N . SER A 1 172 ? 3.914 -11.148 6.767 1.00 93.81 172 SER A N 1
ATOM 1320 C CA . SER A 1 172 ? 3.252 -11.804 7.897 1.00 93.81 172 SER A CA 1
ATOM 1321 C C . SER A 1 172 ? 3.343 -10.956 9.162 1.00 93.81 172 SER A C 1
ATOM 1323 O O . SER A 1 172 ? 4.409 -10.452 9.527 1.00 93.81 172 SER A O 1
ATOM 1325 N N . LEU A 1 173 ? 2.207 -10.801 9.841 1.00 93.25 173 LEU A N 1
ATOM 1326 C CA . LEU A 1 173 ? 2.133 -10.169 11.155 1.00 93.25 173 LEU A CA 1
ATOM 1327 C C . LEU A 1 173 ? 2.254 -11.195 12.288 1.00 93.25 173 LEU A C 1
ATOM 1329 O O . LEU A 1 173 ? 2.575 -10.813 13.412 1.00 93.25 173 LEU A O 1
ATOM 1333 N N . THR A 1 174 ? 1.981 -12.483 12.044 1.00 88.50 174 THR A N 1
ATOM 1334 C CA . THR A 1 174 ? 2.133 -13.553 13.045 1.00 88.50 174 THR A CA 1
ATOM 1335 C C . THR A 1 174 ? 2.496 -14.907 12.399 1.00 88.50 174 THR A C 1
ATOM 1337 O O . THR A 1 174 ? 1.713 -15.415 11.600 1.00 88.50 174 THR A O 1
ATOM 1340 N N . PRO A 1 175 ? 3.644 -15.525 12.764 1.00 83.62 175 PRO A N 1
ATOM 1341 C CA . PRO A 1 175 ? 4.744 -14.893 13.499 1.00 83.62 175 PRO A CA 1
ATOM 1342 C C . PRO A 1 175 ? 5.244 -13.658 12.737 1.00 83.62 175 PRO A C 1
ATOM 1344 O O . PRO A 1 175 ? 5.083 -13.574 11.520 1.00 83.62 175 PRO A O 1
ATOM 1347 N N . GLU A 1 176 ? 5.798 -12.675 13.450 1.00 79.94 176 GLU A N 1
ATOM 1348 C CA . GLU A 1 176 ? 6.374 -11.501 12.791 1.00 79.94 176 GLU A CA 1
ATOM 1349 C C . GLU A 1 176 ? 7.460 -11.956 11.811 1.00 79.94 176 GLU A C 1
ATOM 1351 O O . GLU A 1 176 ? 8.441 -12.594 12.200 1.00 79.94 176 GLU A O 1
ATOM 1356 N N . GLY A 1 177 ? 7.240 -11.669 10.529 1.00 80.38 177 GLY A N 1
ATOM 1357 C CA . GLY A 1 177 ? 8.105 -12.089 9.438 1.00 80.38 177 GLY A CA 1
ATOM 1358 C C . GLY A 1 177 ? 8.529 -10.912 8.571 1.00 80.38 177 GLY A C 1
ATOM 1359 O O . GLY A 1 177 ? 7.898 -9.853 8.570 1.00 80.38 177 GLY A O 1
ATOM 1360 N N . GLY A 1 178 ? 9.612 -11.113 7.820 1.00 86.81 178 GLY A N 1
ATOM 1361 C CA . GLY A 1 178 ? 10.005 -10.192 6.761 1.00 86.81 178 GLY A CA 1
ATOM 1362 C C . GLY A 1 178 ? 9.030 -10.224 5.583 1.00 86.81 178 GLY A C 1
ATOM 1363 O O . GLY A 1 178 ? 8.129 -11.061 5.503 1.00 86.81 178 GLY A O 1
ATOM 1364 N N . TRP A 1 179 ? 9.240 -9.312 4.643 1.00 91.94 179 TRP A N 1
ATOM 1365 C CA . TRP A 1 179 ? 8.489 -9.284 3.398 1.00 91.94 179 TRP A CA 1
ATOM 1366 C C . TRP A 1 179 ? 8.850 -10.462 2.491 1.00 91.94 179 TRP A C 1
ATOM 1368 O O . TRP A 1 179 ? 10.015 -10.679 2.157 1.00 91.94 179 TRP A O 1
ATOM 1378 N N . ARG A 1 180 ? 7.829 -11.175 2.022 1.00 91.94 180 ARG A N 1
ATOM 1379 C CA . ARG A 1 180 ? 7.896 -12.046 0.849 1.00 91.94 180 ARG A CA 1
ATOM 1380 C C . ARG A 1 180 ? 7.844 -11.163 -0.391 1.00 91.94 180 ARG A C 1
ATOM 1382 O O . ARG A 1 180 ? 6.931 -10.345 -0.507 1.00 91.94 180 ARG A O 1
ATOM 1389 N N . TYR A 1 181 ? 8.776 -11.373 -1.317 1.00 92.00 181 TYR A N 1
ATOM 1390 C CA . TYR A 1 181 ? 8.827 -10.675 -2.606 1.00 92.00 181 TYR A CA 1
ATOM 1391 C C . TYR A 1 181 ? 9.110 -9.167 -2.537 1.00 92.00 181 TYR A C 1
ATOM 1393 O O . TYR A 1 181 ? 8.754 -8.427 -3.448 1.00 92.00 181 TYR A O 1
ATOM 1401 N N . VAL A 1 182 ? 9.771 -8.707 -1.474 1.00 91.62 182 VAL A N 1
ATOM 1402 C CA . VAL A 1 182 ? 10.300 -7.337 -1.414 1.00 91.62 182 VAL A CA 1
ATOM 1403 C C . VAL A 1 182 ? 11.361 -7.116 -2.482 1.00 91.62 182 VAL A C 1
ATOM 1405 O O . VAL A 1 182 ? 12.207 -7.980 -2.730 1.00 91.62 182 VAL A O 1
ATOM 1408 N N . VAL A 1 183 ? 11.357 -5.925 -3.064 1.00 89.69 183 VAL A N 1
ATOM 1409 C CA . VAL A 1 183 ? 12.432 -5.465 -3.937 1.00 89.69 183 VAL A CA 1
ATOM 1410 C C . VAL A 1 183 ? 13.309 -4.514 -3.130 1.00 89.69 183 VAL A C 1
ATOM 1412 O O . VAL A 1 183 ? 12.890 -3.426 -2.752 1.00 89.69 183 VAL A O 1
ATOM 1415 N N . THR A 1 184 ? 14.526 -4.933 -2.817 1.00 87.62 184 THR A N 1
ATOM 1416 C CA . THR A 1 184 ? 15.568 -4.100 -2.207 1.00 87.62 184 THR A CA 1
ATOM 1417 C C . THR A 1 184 ? 16.774 -4.068 -3.143 1.00 87.62 184 THR A C 1
ATOM 1419 O O . THR A 1 184 ? 16.837 -4.882 -4.064 1.00 87.62 184 THR A O 1
ATOM 1422 N N . PRO A 1 185 ? 17.773 -3.202 -2.915 1.00 83.00 185 PRO A N 1
ATOM 1423 C CA . PRO A 1 185 ? 18.962 -3.178 -3.766 1.00 83.00 185 PRO A CA 1
ATOM 1424 C C . PRO A 1 185 ? 19.686 -4.528 -3.805 1.00 83.00 185 PRO A C 1
ATOM 1426 O O . PRO A 1 185 ? 20.203 -4.926 -4.840 1.00 83.00 185 PRO A O 1
ATOM 1429 N N . ASP A 1 186 ? 19.643 -5.275 -2.699 1.00 83.69 186 ASP A N 1
ATOM 1430 C CA . ASP A 1 186 ? 20.249 -6.604 -2.599 1.00 83.69 186 ASP A CA 1
ATOM 1431 C C . ASP A 1 186 ? 19.428 -7.695 -3.311 1.00 83.69 186 ASP A C 1
ATOM 1433 O O . ASP A 1 186 ? 19.954 -8.760 -3.635 1.00 83.69 186 ASP A O 1
ATOM 1437 N N . THR A 1 187 ? 18.127 -7.470 -3.531 1.00 84.12 187 THR A N 1
ATOM 1438 C CA . THR A 1 187 ? 17.206 -8.477 -4.083 1.00 84.12 187 THR A CA 1
ATOM 1439 C C . THR A 1 187 ? 16.663 -8.126 -5.464 1.00 84.12 187 THR A C 1
ATOM 1441 O O . THR A 1 187 ? 16.052 -8.985 -6.094 1.00 84.12 187 THR A O 1
ATOM 1444 N N . ALA A 1 188 ? 16.899 -6.912 -5.965 1.00 79.19 188 ALA A N 1
ATOM 1445 C CA . ALA A 1 188 ? 16.274 -6.385 -7.177 1.00 79.19 188 ALA A CA 1
ATOM 1446 C C . ALA A 1 188 ? 16.529 -7.233 -8.432 1.00 79.19 188 ALA A C 1
ATOM 1448 O O . ALA A 1 188 ? 15.666 -7.307 -9.303 1.00 79.19 188 ALA A O 1
ATOM 1449 N N . GLU A 1 189 ? 17.679 -7.904 -8.517 1.00 74.06 189 GLU A N 1
ATOM 1450 C CA . GLU A 1 189 ? 18.022 -8.762 -9.659 1.00 74.06 189 GLU A CA 1
ATOM 1451 C C . GLU A 1 189 ? 17.526 -10.207 -9.521 1.00 74.06 189 GLU A C 1
ATOM 1453 O O . GLU A 1 189 ? 17.382 -10.920 -10.515 1.00 74.06 189 GLU A O 1
ATOM 1458 N N . THR A 1 190 ? 17.288 -10.670 -8.294 1.00 75.94 190 THR A N 1
ATOM 1459 C CA . THR A 1 190 ? 17.071 -12.096 -7.996 1.00 75.94 190 THR A CA 1
ATOM 1460 C C . THR A 1 190 ? 15.645 -12.409 -7.562 1.00 75.94 190 THR A C 1
ATOM 1462 O O . THR A 1 190 ? 15.163 -13.523 -7.768 1.00 75.94 190 THR A O 1
ATOM 1465 N N . MET A 1 191 ? 14.948 -11.430 -6.994 1.00 81.44 191 MET A N 1
ATOM 1466 C CA . MET A 1 191 ? 13.584 -11.557 -6.510 1.00 81.44 191 MET A CA 1
ATOM 1467 C C . MET A 1 191 ? 12.616 -11.034 -7.565 1.00 81.44 191 MET A C 1
ATOM 1469 O O . MET A 1 191 ? 12.644 -9.865 -7.934 1.00 81.44 191 MET A O 1
ATOM 1473 N N . GLN A 1 192 ? 11.731 -11.908 -8.039 1.00 84.06 192 GLN A N 1
ATOM 1474 C CA . GLN A 1 192 ? 10.678 -11.536 -8.980 1.00 84.06 192 GLN A CA 1
ATOM 1475 C C . GLN A 1 192 ? 9.344 -11.464 -8.237 1.00 84.06 192 GLN A C 1
ATOM 1477 O O . GLN A 1 192 ? 8.775 -12.515 -7.926 1.00 84.06 192 GLN A O 1
ATOM 1482 N N . PRO A 1 193 ? 8.840 -10.261 -7.914 1.00 91.19 193 PRO A N 1
ATOM 1483 C CA . PRO A 1 193 ? 7.548 -10.149 -7.264 1.00 91.19 193 PRO A CA 1
ATOM 1484 C C . PRO A 1 193 ? 6.419 -10.617 -8.191 1.00 91.19 193 PRO A C 1
ATOM 1486 O O . PRO A 1 193 ? 6.480 -10.379 -9.404 1.00 91.19 193 PRO A O 1
ATOM 1489 N N . PRO A 1 194 ? 5.374 -11.275 -7.652 1.00 94.31 194 PRO A N 1
ATOM 1490 C CA . PRO A 1 194 ? 4.208 -11.645 -8.437 1.00 94.31 194 PRO A CA 1
ATOM 1491 C C . PRO A 1 194 ? 3.595 -10.429 -9.140 1.00 94.31 194 PRO A C 1
ATOM 1493 O O . PRO A 1 194 ? 3.423 -9.359 -8.554 1.00 94.31 194 PRO A O 1
ATOM 1496 N N . VAL A 1 195 ? 3.251 -10.605 -10.414 1.00 94.31 195 VAL A N 1
ATOM 1497 C CA . VAL A 1 195 ? 2.683 -9.549 -11.258 1.00 94.31 195 VAL A CA 1
ATOM 1498 C C . VAL A 1 195 ? 1.159 -9.597 -11.169 1.00 94.31 195 VAL A C 1
ATOM 1500 O O . VAL A 1 195 ? 0.543 -10.568 -11.605 1.00 94.31 195 VAL A O 1
ATOM 1503 N N . LEU A 1 196 ? 0.545 -8.536 -10.642 1.00 94.25 196 LEU A N 1
ATOM 1504 C CA . LEU A 1 196 ? -0.913 -8.363 -10.625 1.00 94.25 196 LEU A CA 1
ATOM 1505 C C . LEU A 1 196 ? -1.445 -7.868 -11.972 1.00 94.25 196 LEU A C 1
ATOM 1507 O O . LEU A 1 196 ? -2.523 -8.276 -12.405 1.00 94.25 196 LEU A O 1
ATOM 1511 N N . ALA A 1 197 ? -0.683 -7.007 -12.648 1.00 93.75 197 ALA A N 1
ATOM 1512 C CA . ALA A 1 197 ? -0.967 -6.585 -14.012 1.00 93.75 197 ALA A CA 1
ATOM 1513 C C . ALA A 1 197 ? 0.322 -6.364 -14.797 1.00 93.75 197 ALA A C 1
ATOM 1515 O O . ALA A 1 197 ? 1.255 -5.728 -14.312 1.00 93.75 197 ALA A O 1
ATOM 1516 N N . GLY A 1 198 ? 0.369 -6.905 -16.016 1.00 91.62 198 GLY A N 1
ATOM 1517 C CA . GLY A 1 198 ? 1.534 -6.797 -16.889 1.00 91.62 198 GLY A CA 1
ATOM 1518 C C . GLY A 1 198 ? 1.739 -5.393 -17.461 1.00 91.62 198 GLY A C 1
ATOM 1519 O O . GLY A 1 198 ? 0.874 -4.523 -17.345 1.00 91.62 198 GLY A O 1
ATOM 1520 N N . TRP A 1 199 ? 2.874 -5.217 -18.139 1.00 91.12 199 TRP A N 1
ATOM 1521 C CA . TRP A 1 199 ? 3.274 -3.964 -18.780 1.00 91.12 199 TRP A CA 1
ATOM 1522 C C . TRP A 1 199 ? 2.144 -3.326 -19.606 1.00 91.12 199 TRP A C 1
ATOM 1524 O O . TRP A 1 199 ? 1.511 -3.998 -20.429 1.00 91.12 199 TRP A O 1
ATOM 1534 N N . GLY A 1 200 ? 1.886 -2.037 -19.384 1.00 89.94 200 GLY A N 1
ATOM 1535 C CA . GLY A 1 200 ? 0.730 -1.335 -19.943 1.00 89.94 200 GLY A CA 1
ATOM 1536 C C . GLY A 1 200 ? -0.379 -1.022 -18.950 1.00 89.94 200 GLY A C 1
ATOM 1537 O O . GLY A 1 200 ? -1.300 -0.293 -19.306 1.00 89.94 200 GLY A O 1
ATOM 1538 N N . ASN A 1 201 ? -0.342 -1.602 -17.750 1.00 91.88 201 ASN A N 1
ATOM 1539 C CA . ASN A 1 201 ? -1.468 -1.558 -16.827 1.00 91.88 201 ASN A CA 1
ATOM 1540 C C . ASN A 1 201 ? -1.028 -1.041 -15.460 1.00 91.88 201 ASN A C 1
ATOM 1542 O O . ASN A 1 201 ? -0.177 -1.644 -14.804 1.00 91.88 201 ASN A O 1
ATOM 1546 N N . ARG A 1 202 ? -1.668 0.045 -15.027 1.00 92.94 202 ARG A N 1
ATOM 1547 C CA . ARG A 1 202 ? -1.539 0.610 -13.685 1.00 92.94 202 ARG A CA 1
ATOM 1548 C C . ARG A 1 202 ? -2.646 0.062 -12.808 1.00 92.94 202 ARG A C 1
ATOM 1550 O O . ARG A 1 202 ? -3.806 0.171 -13.184 1.00 92.94 202 ARG A O 1
ATOM 1557 N N . GLY A 1 203 ? -2.344 -0.473 -11.639 1.00 94.50 203 GLY A N 1
ATOM 1558 C CA . GLY A 1 203 ? -3.369 -0.966 -10.733 1.00 94.50 203 GLY A CA 1
ATOM 1559 C C . GLY A 1 203 ? -3.072 -0.738 -9.265 1.00 94.50 203 GLY A C 1
ATOM 1560 O O . GLY A 1 203 ? -1.988 -0.310 -8.882 1.00 94.50 203 GLY A O 1
ATOM 1561 N N . SER A 1 204 ? -4.083 -1.026 -8.455 1.00 95.50 204 SER A N 1
ATOM 1562 C CA . SER A 1 204 ? -4.084 -0.852 -7.010 1.00 95.50 204 SER A CA 1
ATOM 1563 C C . SER A 1 204 ? -4.954 -1.926 -6.353 1.00 95.50 204 SER A C 1
ATOM 1565 O O . SER A 1 204 ? -5.981 -2.349 -6.904 1.00 95.50 204 SER A O 1
ATOM 1567 N N . LEU A 1 205 ? -4.516 -2.396 -5.186 1.00 96.31 205 LEU A N 1
ATOM 1568 C CA . LEU A 1 205 ? -5.274 -3.307 -4.338 1.00 96.31 205 LEU A CA 1
ATOM 1569 C C . LEU A 1 205 ? -6.236 -2.544 -3.428 1.00 96.31 205 LEU A C 1
ATOM 1571 O O . LEU A 1 205 ? -5.905 -1.506 -2.864 1.00 96.31 205 LEU A O 1
ATOM 1575 N N . TRP A 1 206 ? -7.411 -3.131 -3.234 1.00 95.12 206 TRP A N 1
ATOM 1576 C CA . TRP A 1 206 ? -8.444 -2.649 -2.326 1.00 95.12 206 TRP A CA 1
ATOM 1577 C C . TRP A 1 206 ? -8.911 -3.789 -1.431 1.00 95.12 206 TRP A C 1
ATOM 1579 O O . TRP A 1 206 ? -9.030 -4.929 -1.879 1.00 95.12 206 TRP A O 1
ATOM 1589 N N . GLY A 1 207 ? -9.187 -3.489 -0.166 1.00 94.06 207 GLY A N 1
ATOM 1590 C CA . GLY A 1 207 ? -9.596 -4.478 0.825 1.00 94.06 207 GLY A CA 1
ATOM 1591 C C . GLY A 1 207 ? -10.699 -3.952 1.730 1.00 94.06 207 GLY A C 1
ATOM 1592 O O . GLY A 1 207 ? -10.816 -2.748 1.954 1.00 94.06 207 GLY A O 1
ATOM 1593 N N . THR A 1 208 ? -11.523 -4.855 2.252 1.00 92.62 208 THR A N 1
ATOM 1594 C CA . THR A 1 208 ? -12.489 -4.525 3.305 1.00 92.62 208 THR A CA 1
ATOM 1595 C C . THR A 1 208 ? -11.787 -4.325 4.650 1.00 92.62 208 THR A C 1
ATOM 1597 O O . THR A 1 208 ? -10.743 -4.918 4.911 1.00 92.62 208 THR A O 1
ATOM 1600 N N . ALA A 1 209 ? -12.376 -3.521 5.543 1.00 88.62 209 ALA A N 1
ATOM 1601 C CA . ALA A 1 209 ? -11.798 -3.238 6.865 1.00 88.62 209 ALA A CA 1
ATOM 1602 C C . ALA A 1 209 ? -11.659 -4.487 7.761 1.00 88.62 209 ALA A C 1
ATOM 1604 O O . ALA A 1 209 ? -10.821 -4.514 8.659 1.00 88.62 209 ALA A O 1
ATOM 1605 N N . ASP A 1 210 ? -12.465 -5.526 7.525 1.00 92.94 210 ASP A N 1
ATOM 1606 C CA . ASP A 1 210 ? -12.357 -6.827 8.201 1.00 92.94 210 ASP A CA 1
ATOM 1607 C C . ASP A 1 210 ? -11.277 -7.744 7.593 1.00 92.94 210 ASP A C 1
ATOM 1609 O O . ASP A 1 210 ? -11.050 -8.842 8.097 1.00 92.94 210 ASP A O 1
ATOM 1613 N N . GLY A 1 211 ? -10.630 -7.312 6.505 1.00 93.88 211 GLY A N 1
ATOM 1614 C CA . GLY A 1 211 ? -9.560 -8.024 5.812 1.00 93.88 211 GLY A CA 1
ATOM 1615 C C . GLY A 1 211 ? -9.983 -9.300 5.083 1.00 93.88 211 GLY A C 1
ATOM 1616 O O . GLY A 1 211 ? -9.124 -10.122 4.772 1.00 93.88 211 GLY A O 1
ATOM 1617 N N . ARG A 1 212 ? -11.284 -9.516 4.841 1.00 94.31 212 ARG A N 1
ATOM 1618 C CA . ARG A 1 212 ? -11.801 -10.777 4.269 1.00 94.31 212 ARG A CA 1
ATOM 1619 C C . ARG A 1 212 ? -12.018 -10.763 2.764 1.00 94.31 212 ARG A C 1
ATOM 1621 O O . ARG A 1 212 ? -12.132 -11.828 2.163 1.00 94.31 212 ARG A O 1
ATOM 1628 N N . THR A 1 213 ? -12.158 -9.586 2.164 1.00 95.62 213 THR A N 1
ATOM 1629 C CA . THR A 1 213 ? -12.423 -9.447 0.731 1.00 95.62 213 THR A CA 1
ATOM 1630 C C . THR A 1 213 ? -11.434 -8.479 0.118 1.00 95.62 213 THR A C 1
ATOM 1632 O O . THR A 1 213 ? -11.258 -7.369 0.621 1.00 95.62 213 THR A O 1
ATOM 1635 N N . HIS A 1 214 ? -10.855 -8.881 -1.010 1.00 97.25 214 HIS A N 1
ATOM 1636 C CA . HIS A 1 214 ? -9.857 -8.103 -1.728 1.00 97.25 214 HIS A CA 1
ATOM 1637 C C . HIS A 1 214 ? -10.229 -7.983 -3.196 1.00 97.25 214 HIS A C 1
ATOM 1639 O O . HIS A 1 214 ? -10.771 -8.908 -3.808 1.00 97.25 214 HIS A O 1
ATOM 1645 N N . TRP A 1 215 ? -9.904 -6.834 -3.765 1.00 97.38 215 TRP A N 1
ATOM 1646 C CA . TRP A 1 215 ? -10.107 -6.519 -5.166 1.00 97.38 215 TRP A CA 1
ATOM 1647 C C . TRP A 1 215 ? -8.826 -5.951 -5.742 1.00 97.38 215 TRP A C 1
ATOM 1649 O O . TRP A 1 215 ? -8.122 -5.180 -5.094 1.00 97.38 215 TRP A O 1
ATOM 1659 N N . PHE A 1 216 ? -8.560 -6.306 -6.988 1.00 96.88 216 PHE A N 1
ATOM 1660 C CA . PHE A 1 216 ? -7.567 -5.633 -7.797 1.00 96.88 216 PHE A CA 1
ATOM 1661 C C . PHE A 1 216 ? -8.282 -4.785 -8.841 1.00 96.88 216 PHE A C 1
ATOM 1663 O O . PHE A 1 216 ? -9.135 -5.290 -9.579 1.00 96.88 216 PHE A O 1
ATOM 1670 N N . VAL A 1 217 ? -7.940 -3.499 -8.884 1.00 96.31 217 VAL A N 1
ATOM 1671 C CA . VAL A 1 217 ? -8.460 -2.547 -9.864 1.00 96.31 217 VAL A CA 1
ATOM 1672 C C . VAL A 1 217 ? -7.295 -2.045 -10.700 1.00 96.31 217 VAL A C 1
ATOM 1674 O O . VAL A 1 217 ? -6.306 -1.578 -10.144 1.00 96.31 217 VAL A O 1
ATOM 1677 N N . ALA A 1 218 ? -7.409 -2.132 -12.021 1.00 94.88 218 ALA A N 1
ATOM 1678 C CA . ALA A 1 218 ? -6.381 -1.687 -12.950 1.00 94.88 218 ALA A CA 1
ATOM 1679 C C . ALA A 1 218 ? -6.948 -0.861 -14.099 1.00 94.88 218 ALA A C 1
ATOM 1681 O O . ALA A 1 218 ? -8.095 -1.035 -14.504 1.00 94.88 218 ALA A O 1
ATOM 1682 N N . VAL A 1 219 ? -6.108 0.002 -14.648 1.00 93.38 219 VAL A N 1
ATOM 1683 C CA . VAL A 1 219 ? -6.337 0.807 -15.839 1.00 93.38 219 VAL A CA 1
ATOM 1684 C C . VAL A 1 219 ? -5.313 0.396 -16.890 1.00 93.38 219 VAL A C 1
ATOM 1686 O O . VAL A 1 219 ? -4.118 0.357 -16.603 1.00 93.38 219 VAL A O 1
ATOM 1689 N N . ASP A 1 220 ? -5.771 0.104 -18.106 1.00 91.88 220 ASP A N 1
ATOM 1690 C CA . ASP A 1 220 ? -4.883 -0.061 -19.263 1.00 91.88 220 ASP A CA 1
ATOM 1691 C C . ASP A 1 220 ? -4.512 1.318 -19.819 1.00 91.88 220 ASP A C 1
ATOM 1693 O O . ASP A 1 220 ? -5.332 1.985 -20.458 1.00 91.88 220 ASP A O 1
ATOM 1697 N N . GLU A 1 221 ? -3.276 1.740 -19.561 1.00 86.38 221 GLU A N 1
ATOM 1698 C CA . GLU A 1 221 ? -2.735 3.045 -19.951 1.00 86.38 221 GLU A CA 1
ATOM 1699 C C . GLU A 1 221 ? -2.232 3.089 -21.400 1.00 86.38 221 GLU A C 1
ATOM 1701 O O . GLU A 1 221 ? -1.855 4.149 -21.899 1.00 86.38 221 GLU A O 1
ATOM 1706 N N . ARG A 1 222 ? -2.238 1.958 -22.116 1.00 84.69 222 ARG A N 1
ATOM 1707 C CA . ARG A 1 222 ? -1.855 1.914 -23.540 1.00 84.69 222 ARG A CA 1
ATOM 1708 C C . ARG A 1 222 ? -2.957 2.440 -24.450 1.00 84.69 222 ARG A C 1
ATOM 1710 O O . ARG A 1 222 ? -2.720 2.715 -25.623 1.00 84.69 222 ARG A O 1
ATOM 1717 N N . ASN A 1 223 ? -4.182 2.503 -23.936 1.00 70.06 223 ASN A N 1
ATOM 1718 C CA . ASN A 1 223 ? -5.365 2.854 -24.699 1.00 70.06 223 ASN A CA 1
ATOM 1719 C C . ASN A 1 223 ? -5.869 4.241 -24.285 1.00 70.06 223 ASN A C 1
ATOM 1721 O O . ASN A 1 223 ? -6.092 4.494 -23.104 1.00 70.06 223 ASN A O 1
ATOM 1725 N N . GLU A 1 224 ? -6.154 5.102 -25.265 1.00 70.44 224 GLU A N 1
ATOM 1726 C CA . GLU A 1 224 ? -6.743 6.436 -25.058 1.00 70.44 224 GLU A CA 1
ATOM 1727 C C . GLU A 1 224 ? -8.107 6.396 -24.341 1.00 70.44 224 GLU A C 1
ATOM 1729 O O . GLU A 1 224 ? -8.578 7.406 -23.826 1.00 70.44 224 GLU A O 1
ATOM 1734 N N . GLN A 1 225 ? -8.750 5.225 -24.293 1.00 75.44 225 GLN A N 1
ATOM 1735 C CA . GLN A 1 225 ? -10.022 5.002 -23.606 1.00 75.44 225 GLN A CA 1
ATOM 1736 C C . GLN A 1 225 ? -9.886 4.716 -22.098 1.00 75.44 225 GLN A C 1
ATOM 1738 O O . GLN A 1 225 ? -10.920 4.602 -21.444 1.00 75.44 225 GLN A O 1
ATOM 1743 N N . HIS A 1 226 ? -8.666 4.551 -21.559 1.00 79.06 226 HIS A N 1
ATOM 1744 C CA . HIS A 1 226 ? -8.388 4.230 -20.145 1.00 79.06 226 HIS A CA 1
ATOM 1745 C C . HIS A 1 226 ? -9.321 3.151 -19.571 1.00 79.06 226 HIS A C 1
ATOM 1747 O O . HIS A 1 226 ? -10.077 3.377 -18.624 1.00 79.06 226 HIS A O 1
ATOM 1753 N N . ARG A 1 227 ? -9.319 1.963 -20.186 1.00 88.75 227 ARG A N 1
ATOM 1754 C CA . ARG A 1 227 ? -10.216 0.879 -19.764 1.00 88.75 227 ARG A CA 1
ATOM 1755 C C . ARG A 1 227 ? -9.893 0.455 -18.339 1.00 88.75 227 ARG A C 1
ATOM 1757 O O . ARG A 1 227 ? -8.748 0.118 -18.053 1.00 88.75 227 ARG A O 1
ATOM 1764 N N . VAL A 1 228 ? -10.921 0.428 -17.496 1.00 91.62 228 VAL A N 1
ATOM 1765 C CA . VAL A 1 228 ? -10.826 0.003 -16.100 1.00 91.62 228 VAL A CA 1
ATOM 1766 C C . VAL A 1 228 ? -11.269 -1.452 -15.975 1.00 91.62 228 VAL A C 1
ATOM 1768 O O . VAL A 1 228 ? -12.338 -1.827 -16.460 1.00 91.62 228 VAL A O 1
ATOM 1771 N N . TYR A 1 229 ? -10.466 -2.258 -15.291 1.00 91.75 229 TYR A N 1
ATOM 1772 C CA . TYR A 1 229 ? -10.756 -3.638 -14.924 1.00 91.75 229 TYR A CA 1
ATOM 1773 C C . TYR A 1 229 ? -10.815 -3.733 -13.406 1.00 91.75 229 TYR A C 1
ATOM 1775 O O . TYR A 1 229 ? -9.948 -3.201 -12.720 1.00 91.75 229 TYR A O 1
ATOM 1783 N N . ALA A 1 230 ? -11.818 -4.428 -12.883 1.00 95.06 230 ALA A N 1
ATOM 1784 C CA . ALA A 1 230 ? -11.931 -4.723 -11.463 1.00 95.06 230 ALA A CA 1
ATOM 1785 C C . ALA A 1 230 ? -12.241 -6.208 -11.302 1.00 95.06 230 ALA A C 1
ATOM 1787 O O . ALA A 1 230 ? -13.181 -6.715 -11.916 1.00 95.06 230 ALA A O 1
ATOM 1788 N N . GLN A 1 231 ? -11.452 -6.903 -10.488 1.00 95.06 231 GLN A N 1
ATOM 1789 C CA . GLN A 1 231 ? -11.650 -8.325 -10.227 1.00 95.06 231 GLN A CA 1
ATOM 1790 C C . GLN A 1 231 ? -11.431 -8.657 -8.749 1.00 95.06 231 GLN A C 1
ATOM 1792 O O . GLN A 1 231 ? -10.516 -8.100 -8.134 1.00 95.06 231 GLN A O 1
ATOM 1797 N N . PRO A 1 232 ? -12.233 -9.568 -8.170 1.00 95.69 232 PRO A N 1
ATOM 1798 C CA . PRO A 1 232 ? -11.923 -10.136 -6.868 1.00 95.69 232 PRO A CA 1
ATOM 1799 C C . PRO A 1 232 ? -10.585 -10.869 -6.936 1.00 95.69 232 PRO A C 1
ATOM 1801 O O . PRO A 1 232 ? -10.298 -11.546 -7.926 1.00 95.69 232 PRO A O 1
ATOM 1804 N N . ILE A 1 233 ? -9.791 -10.784 -5.873 1.00 94.19 233 ILE A N 1
ATOM 1805 C CA . ILE A 1 233 ? -8.502 -11.470 -5.787 1.00 94.19 233 ILE A CA 1
ATOM 1806 C C . ILE A 1 233 ? -8.408 -12.282 -4.496 1.00 94.19 233 ILE A C 1
ATOM 1808 O O . ILE A 1 233 ? -8.957 -11.900 -3.466 1.00 94.19 233 ILE A O 1
ATOM 1812 N N . ARG A 1 234 ? -7.735 -13.434 -4.559 1.00 92.62 234 ARG A N 1
ATOM 1813 C CA . ARG A 1 234 ? -7.427 -14.268 -3.390 1.00 92.62 234 ARG A CA 1
ATOM 1814 C C . ARG A 1 234 ? -5.939 -14.170 -3.109 1.00 92.62 234 ARG A C 1
ATOM 1816 O O . ARG A 1 234 ? -5.147 -14.748 -3.847 1.00 92.62 234 ARG A O 1
ATOM 1823 N N . LEU A 1 235 ? -5.578 -13.424 -2.070 1.00 92.25 235 LEU A N 1
ATOM 1824 C CA . LEU A 1 235 ? -4.181 -13.134 -1.752 1.00 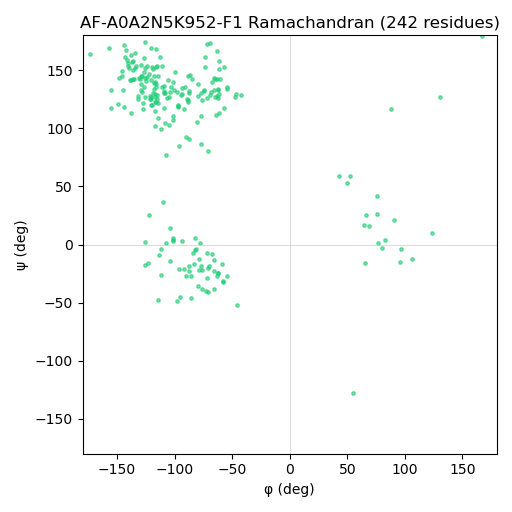92.25 235 LEU A CA 1
ATOM 1825 C C . LEU A 1 235 ? -3.412 -14.398 -1.346 1.00 92.25 235 LEU A C 1
ATOM 1827 O O . LEU A 1 235 ? -2.297 -14.587 -1.818 1.00 92.25 235 LEU A O 1
ATOM 1831 N N . THR A 1 236 ? -4.041 -15.315 -0.605 1.00 88.62 236 THR A N 1
ATOM 1832 C CA . THR A 1 236 ? -3.499 -16.657 -0.307 1.00 88.62 236 THR A CA 1
ATOM 1833 C C . THR A 1 236 ? -2.929 -17.353 -1.541 1.00 88.62 236 THR A C 1
ATOM 1835 O O . THR A 1 236 ? -1.763 -17.723 -1.562 1.00 88.62 236 THR A O 1
ATOM 1838 N N . ALA A 1 237 ? -3.703 -17.433 -2.626 1.00 87.06 237 ALA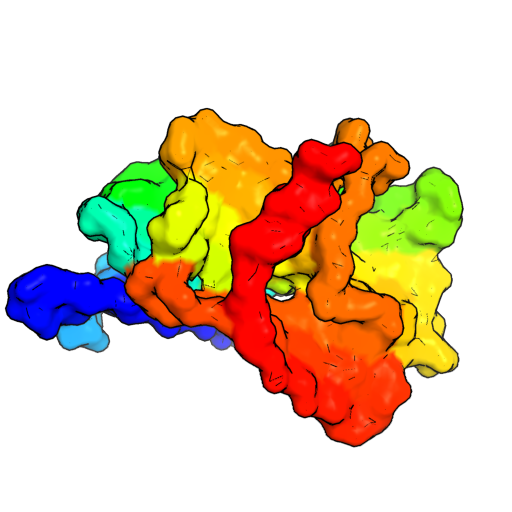 A N 1
ATOM 1839 C CA . ALA A 1 237 ? -3.289 -18.126 -3.845 1.00 87.06 237 ALA A CA 1
ATOM 1840 C C . ALA A 1 237 ? -2.056 -17.501 -4.524 1.00 87.06 237 ALA A C 1
ATOM 1842 O O . ALA A 1 237 ? -1.323 -18.205 -5.215 1.00 87.06 237 ALA A O 1
ATOM 1843 N N . ILE A 1 238 ? -1.823 -16.198 -4.339 1.00 87.81 238 ILE A N 1
ATOM 1844 C CA . ILE A 1 238 ? -0.651 -15.501 -4.890 1.00 87.81 238 ILE A CA 1
ATOM 1845 C C . ILE A 1 238 ? 0.614 -15.901 -4.135 1.00 87.81 238 ILE A C 1
ATOM 1847 O O . ILE A 1 238 ? 1.662 -16.081 -4.750 1.00 87.81 238 ILE A O 1
ATOM 1851 N N . PHE A 1 239 ? 0.520 -16.035 -2.811 1.00 86.44 239 PHE A N 1
ATOM 1852 C CA . PHE A 1 239 ? 1.675 -16.309 -1.961 1.00 86.44 239 PHE A CA 1
ATOM 1853 C C . PHE A 1 239 ? 1.928 -17.813 -1.764 1.00 86.44 239 PHE A C 1
ATOM 1855 O O . PHE A 1 239 ? 3.086 -18.200 -1.639 1.00 86.44 239 PHE A O 1
ATOM 1862 N N . ASP A 1 240 ? 0.905 -18.668 -1.843 1.00 79.81 240 ASP A N 1
ATOM 1863 C CA . ASP A 1 240 ? 1.044 -20.131 -1.738 1.00 79.81 240 ASP A CA 1
ATOM 1864 C C . ASP A 1 240 ? 1.704 -20.751 -2.987 1.00 79.81 240 ASP A C 1
ATOM 1866 O O . ASP A 1 240 ? 2.402 -21.759 -2.900 1.00 79.81 240 ASP A O 1
ATOM 1870 N N . ALA A 1 241 ? 1.539 -20.134 -4.165 1.00 58.66 241 ALA A N 1
ATOM 1871 C CA . ALA A 1 241 ? 2.104 -20.628 -5.427 1.00 58.66 241 ALA A CA 1
ATOM 1872 C C . ALA A 1 241 ? 3.647 -20.568 -5.499 1.00 58.66 241 ALA A C 1
ATOM 1874 O O . ALA A 1 241 ? 4.234 -21.081 -6.447 1.00 58.66 241 ALA A O 1
ATOM 1875 N N . GLY A 1 242 ? 4.305 -19.941 -4.518 1.00 46.06 242 GLY A N 1
ATOM 1876 C CA . GLY A 1 242 ? 5.763 -19.866 -4.411 1.00 46.06 242 GLY A CA 1
ATOM 1877 C C . GLY A 1 242 ? 6.414 -20.944 -3.544 1.00 46.06 242 GLY A C 1
ATOM 1878 O O . GLY A 1 242 ? 7.622 -20.877 -3.336 1.00 46.06 242 GLY A O 1
ATOM 1879 N N . GLU A 1 243 ? 5.639 -21.890 -3.003 1.00 38.25 243 GLU A N 1
ATOM 1880 C CA . GLU A 1 243 ? 6.120 -22.954 -2.101 1.00 38.25 243 GLU A CA 1
ATOM 1881 C C . GLU A 1 243 ? 6.246 -24.333 -2.786 1.00 38.25 243 GLU A C 1
ATOM 1883 O O . GLU A 1 243 ? 6.385 -25.349 -2.104 1.00 38.25 243 GLU A O 1
ATOM 1888 N N . SER A 1 244 ? 6.213 -24.380 -4.126 1.00 33.97 244 SER A N 1
ATOM 1889 C CA . SER A 1 244 ? 6.376 -25.607 -4.927 1.00 33.97 244 SER A CA 1
ATOM 1890 C C . SER A 1 244 ? 7.787 -25.808 -5.465 1.00 33.97 244 SER A C 1
ATOM 1892 O O . SER A 1 244 ? 8.274 -24.866 -6.133 1.00 33.97 244 SER A O 1
#

Sequence (244 aa):
QLTGELQLLPRSDGSVRRYALLNSRDGHEVPHVTLLWSDDGVSWQQRGMELNRYYHDEQPVPVSLLVAQRGPGLIAVAWGQTPGPGHARSGAFMQISIDGGVTWSREEIIAMHTMDGEIATEGGITVGGFEPALVYDATTDMVVASWVEDDFSKRTPELRGSHIRTVVAGRSLTPEGGWRYVVTPDTAETMQPPVLAGWGNRGSLWGTADGRTHWFVAVDERNEQHRVYAQPIRLTAIFDAGES